Protein AF-A0A8H6RGM6-F1 (afdb_monomer)

Secondary structure (DSSP, 8-state):
-HHHHHHHT---PPPPP--GGGS-GGGSPTT----HHHHHHHHHHHHHHHHHHHTT-SEEEEE-TT----TTHHHHHHHHHHHHHHHHHHHS-GGG-----TT-SS-SEEEEE-SEEEESSTTS-EEEE-S-TTSPPGGG-------TTS-GGG--TT-EEEEEEEEEE--SEEEEEHHHHHHHHHHHTT--S-HHHHHHHHHHSTT-S--EEEEEEPPP-

pLDDT: mean 85.43, std 11.5, range [43.62, 98.0]

Radius of gyration: 17.7 Å; Cα contacts (8 Å, |Δi|>4): 386; chains: 1; bounding box: 52×38×47 Å

Organism: NCBI:txid685502

Solvent-accessible surface area (backbone atoms only — not comparable to full-atom values): 12561 Å² total; per-residue (Å²): 85,72,67,60,26,64,74,56,70,52,90,80,86,86,74,75,77,41,60,30,86,74,54,55,74,88,75,53,38,91,85,56,81,62,60,47,69,48,47,5,53,36,50,29,53,51,52,52,36,49,49,32,54,77,68,66,38,68,58,50,79,47,68,42,85,88,40,82,78,62,80,57,47,70,59,54,52,52,52,49,19,50,37,46,32,57,52,47,57,72,77,45,67,86,88,73,79,78,70,89,48,70,55,48,78,85,55,16,32,37,41,70,25,58,84,42,70,42,62,58,50,74,86,59,72,66,35,76,45,71,79,36,81,86,43,71,47,58,91,74,37,79,51,89,55,65,41,89,52,58,63,77,92,62,61,47,44,26,29,37,38,28,32,46,37,42,28,46,31,57,61,41,20,37,31,32,25,34,69,27,29,54,52,46,52,70,65,48,64,72,54,66,63,52,50,37,55,47,52,14,51,51,43,47,41,91,86,43,93,54,37,40,34,33,50,44,67,62,47,47,110

Structure (mmCIF, N/CA/C/O backbone):
data_AF-A0A8H6RGM6-F1
#
_entry.id   AF-A0A8H6RGM6-F1
#
loop_
_atom_site.group_PDB
_atom_site.id
_atom_site.type_symbol
_atom_site.label_atom_id
_atom_site.label_alt_id
_atom_site.label_comp_id
_atom_site.label_asym_id
_atom_site.label_entity_id
_atom_site.label_seq_id
_atom_site.pdbx_PDB_ins_code
_atom_site.Cartn_x
_atom_site.Cartn_y
_atom_site.Cartn_z
_atom_site.occupancy
_atom_site.B_iso_or_equiv
_atom_site.auth_seq_id
_atom_site.auth_comp_id
_atom_site.auth_asym_id
_atom_site.auth_atom_id
_atom_site.pdbx_PDB_model_num
ATOM 1 N N . MET A 1 1 ? 11.857 -11.094 6.373 1.00 87.94 1 MET A N 1
ATOM 2 C CA . MET A 1 1 ? 10.563 -11.566 5.821 1.00 87.94 1 MET A CA 1
ATOM 3 C C . MET A 1 1 ? 10.240 -13.052 6.035 1.00 87.94 1 MET A C 1
ATOM 5 O O . MET A 1 1 ? 9.201 -13.313 6.622 1.00 87.94 1 MET A O 1
ATOM 9 N N . THR A 1 2 ? 11.054 -14.036 5.611 1.00 90.69 2 THR A N 1
ATOM 10 C CA . THR A 1 2 ? 10.666 -15.476 5.642 1.00 90.69 2 THR A CA 1
ATOM 11 C C . THR A 1 2 ? 10.211 -15.988 7.012 1.00 90.69 2 THR A C 1
ATOM 13 O O . THR A 1 2 ? 9.185 -16.656 7.114 1.00 90.69 2 THR A O 1
ATOM 16 N N . LEU A 1 3 ? 10.941 -15.648 8.081 1.00 91.31 3 LEU A N 1
ATOM 17 C CA . LEU A 1 3 ? 10.556 -16.017 9.446 1.00 91.31 3 LEU A CA 1
ATOM 18 C C . LEU A 1 3 ? 9.215 -15.385 9.840 1.00 91.31 3 LEU A C 1
ATOM 20 O O . LEU A 1 3 ? 8.320 -16.082 10.312 1.00 91.31 3 LEU A O 1
ATOM 24 N N . SER A 1 4 ? 9.069 -14.079 9.612 1.00 92.12 4 SER A N 1
ATOM 25 C CA . SER A 1 4 ? 7.845 -13.335 9.911 1.00 92.12 4 SER A CA 1
ATOM 26 C C . SER A 1 4 ? 6.640 -13.928 9.179 1.00 92.12 4 SER A C 1
ATOM 28 O O . SER A 1 4 ? 5.590 -14.089 9.789 1.00 92.12 4 SER A O 1
ATOM 30 N N . ALA A 1 5 ? 6.807 -14.324 7.913 1.00 92.81 5 ALA A N 1
ATOM 31 C CA . ALA A 1 5 ? 5.772 -14.966 7.105 1.00 92.81 5 ALA A CA 1
ATOM 32 C C . ALA A 1 5 ? 5.367 -16.337 7.659 1.00 92.81 5 ALA A C 1
ATOM 34 O O . ALA A 1 5 ? 4.179 -16.627 7.784 1.00 92.81 5 ALA A O 1
ATOM 35 N N . GLY A 1 6 ? 6.347 -17.151 8.068 1.00 94.44 6 GLY A N 1
ATOM 36 C CA . GLY A 1 6 ? 6.098 -18.445 8.704 1.00 94.44 6 GLY A CA 1
ATOM 37 C C . GLY A 1 6 ? 5.354 -18.320 10.036 1.00 94.44 6 GLY A C 1
ATOM 38 O O . GLY A 1 6 ? 4.436 -19.092 10.297 1.00 94.44 6 GLY A O 1
ATOM 39 N N . ILE A 1 7 ? 5.697 -17.317 10.853 1.00 94.81 7 ILE A N 1
ATOM 40 C CA . ILE A 1 7 ? 5.029 -17.054 12.139 1.00 94.81 7 ILE A CA 1
ATOM 41 C C . ILE A 1 7 ? 3.592 -16.571 11.927 1.00 94.81 7 ILE A C 1
ATOM 43 O O . ILE A 1 7 ? 2.680 -17.025 12.617 1.00 94.81 7 ILE A O 1
ATOM 47 N N . THR A 1 8 ? 3.367 -15.656 10.983 1.00 94.69 8 THR A N 1
ATOM 48 C CA . THR A 1 8 ? 2.027 -15.108 10.729 1.00 94.69 8 THR A CA 1
ATOM 49 C C . THR A 1 8 ? 1.178 -16.002 9.829 1.00 94.69 8 THR A C 1
ATOM 51 O O . THR A 1 8 ? -0.027 -15.765 9.696 1.00 94.69 8 THR A O 1
ATOM 54 N N . GLY A 1 9 ? 1.763 -17.038 9.222 1.00 95.25 9 GLY A N 1
ATOM 55 C CA . GLY A 1 9 ? 1.117 -17.895 8.232 1.00 95.25 9 GLY A CA 1
ATOM 56 C C . GLY A 1 9 ? 0.678 -17.101 7.002 1.00 95.25 9 GLY A C 1
ATOM 57 O O . GLY A 1 9 ? -0.482 -17.210 6.596 1.00 95.25 9 GLY A O 1
ATOM 58 N N . LEU A 1 10 ? 1.548 -16.219 6.506 1.00 93.25 10 LEU A N 1
ATOM 59 C CA . LEU A 1 10 ? 1.401 -15.551 5.215 1.00 93.25 10 LEU A CA 1
ATOM 60 C C . LEU A 1 10 ? 2.175 -16.343 4.166 1.00 93.25 10 LEU A C 1
ATOM 62 O O . LEU A 1 10 ? 3.339 -16.678 4.381 1.00 93.25 10 LEU A O 1
ATOM 66 N N . ASP A 1 11 ? 1.522 -16.619 3.044 1.00 94.19 11 ASP A N 1
ATOM 67 C CA . ASP A 1 11 ? 2.195 -17.151 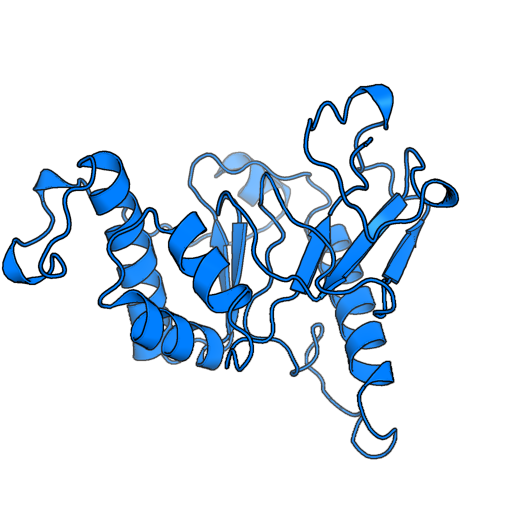1.866 1.00 94.19 11 ASP A CA 1
ATOM 68 C C . ASP A 1 11 ? 2.754 -15.980 1.053 1.00 94.19 11 ASP A C 1
ATOM 70 O O . ASP A 1 11 ? 2.038 -15.008 0.802 1.00 94.19 11 ASP A O 1
ATOM 74 N N . ILE A 1 12 ? 4.044 -16.035 0.722 1.00 92.38 12 ILE A N 1
ATOM 75 C CA . ILE A 1 12 ? 4.758 -14.945 0.050 1.00 92.38 12 ILE A CA 1
ATOM 76 C C . ILE A 1 12 ? 5.381 -15.482 -1.226 1.00 92.38 12 ILE A C 1
ATOM 78 O O . ILE A 1 12 ? 6.246 -16.358 -1.194 1.00 92.38 12 ILE A O 1
ATOM 82 N N . GLU A 1 13 ? 4.992 -14.873 -2.339 1.00 94.69 13 GLU A N 1
ATOM 83 C CA . GLU A 1 13 ? 5.664 -15.039 -3.616 1.00 94.69 13 GLU A CA 1
ATOM 84 C C . GLU A 1 13 ? 6.805 -14.025 -3.735 1.00 94.69 13 GLU A C 1
ATOM 86 O O . GLU A 1 13 ? 6.611 -12.818 -3.585 1.00 94.69 13 GLU A O 1
ATOM 91 N N . TRP A 1 14 ? 8.013 -14.523 -3.994 1.00 94.06 14 TRP A N 1
ATOM 92 C CA . TRP A 1 14 ? 9.181 -13.675 -4.203 1.00 94.06 14 TRP A CA 1
ATOM 93 C C . TRP A 1 14 ? 9.260 -13.235 -5.656 1.00 94.06 14 TRP A C 1
ATOM 95 O O . TRP A 1 14 ? 9.390 -14.066 -6.554 1.00 94.06 14 TRP A O 1
ATOM 105 N N . TRP A 1 15 ? 9.260 -11.923 -5.873 1.00 94.38 15 TRP A N 1
ATOM 106 C CA . TRP A 1 15 ? 9.482 -11.342 -7.189 1.00 94.38 15 TRP A CA 1
ATOM 107 C C . TRP A 1 15 ? 10.909 -10.797 -7.304 1.00 94.38 15 TRP A C 1
ATOM 109 O O . TRP A 1 15 ? 11.387 -10.149 -6.369 1.00 94.38 15 TRP A O 1
ATOM 119 N N . PRO A 1 16 ? 11.622 -11.036 -8.418 1.00 92.88 16 PRO A N 1
ATOM 120 C CA . PRO A 1 16 ? 12.994 -10.573 -8.556 1.00 92.88 16 PRO A CA 1
ATOM 121 C C . PRO A 1 16 ? 13.066 -9.044 -8.600 1.00 92.88 16 PRO A C 1
ATOM 123 O O . PRO A 1 16 ? 12.426 -8.388 -9.428 1.00 92.88 16 PRO A O 1
ATOM 126 N N . GLY A 1 17 ? 13.920 -8.489 -7.739 1.00 89.69 17 GLY A N 1
ATOM 127 C CA . GLY A 1 17 ? 14.425 -7.132 -7.899 1.00 89.69 17 GLY A CA 1
ATOM 128 C C . GLY A 1 17 ? 15.246 -7.003 -9.182 1.00 89.69 17 GLY A C 1
ATOM 129 O O . GLY A 1 17 ? 15.702 -7.992 -9.760 1.00 89.69 17 GLY A O 1
ATOM 130 N N . PHE A 1 18 ? 15.439 -5.769 -9.636 1.00 89.00 18 PHE A N 1
ATOM 131 C CA . PHE A 1 18 ? 16.181 -5.491 -10.857 1.00 89.00 18 PHE A CA 1
ATOM 132 C C . PHE A 1 18 ? 17.345 -4.560 -10.552 1.00 89.00 18 PHE A C 1
ATOM 134 O O . PHE A 1 18 ? 17.153 -3.519 -9.926 1.00 89.00 18 PHE A O 1
ATOM 141 N N . MET A 1 19 ? 18.551 -4.903 -11.004 1.00 89.44 19 MET A N 1
ATOM 142 C CA . MET A 1 19 ? 19.654 -3.950 -10.957 1.00 89.44 19 MET A CA 1
ATOM 143 C C . MET A 1 19 ? 19.427 -2.896 -12.037 1.00 89.44 19 MET A C 1
ATOM 145 O O . MET A 1 19 ? 19.045 -3.216 -13.163 1.00 89.44 19 MET A O 1
ATOM 149 N N . GLY A 1 20 ? 19.670 -1.623 -11.722 1.00 86.88 20 GLY A N 1
ATOM 150 C CA . GLY A 1 20 ? 19.476 -0.546 -12.697 1.00 86.88 20 GLY A CA 1
ATOM 151 C C . GLY A 1 20 ? 20.276 -0.741 -13.984 1.00 86.88 20 GLY A C 1
ATOM 152 O O . GLY A 1 20 ? 19.841 -0.308 -15.046 1.00 86.88 20 GLY A O 1
ATOM 153 N N . GLU A 1 21 ? 21.444 -1.384 -13.889 1.00 88.75 21 GLU A N 1
ATOM 154 C CA . GLU A 1 21 ? 22.351 -1.637 -15.017 1.00 88.75 21 GLU A CA 1
ATOM 155 C C . GLU A 1 21 ? 21.816 -2.671 -16.002 1.00 88.75 21 GLU A C 1
ATOM 157 O O . GLU A 1 21 ? 22.090 -2.571 -17.198 1.00 88.75 21 GLU A O 1
ATOM 162 N N . ASP A 1 22 ? 20.979 -3.585 -15.519 1.00 90.50 22 ASP A N 1
ATOM 163 C CA . ASP A 1 22 ? 20.348 -4.602 -16.345 1.00 90.50 22 ASP A CA 1
ATOM 164 C C . ASP A 1 22 ? 19.129 -4.049 -17.092 1.00 90.50 22 ASP A C 1
ATOM 166 O O . ASP A 1 22 ? 18.614 -4.702 -18.007 1.00 90.50 22 ASP A O 1
ATOM 170 N N . VAL A 1 23 ? 18.613 -2.864 -16.715 1.00 87.31 23 VAL A N 1
ATOM 171 C CA . VAL A 1 23 ? 17.397 -2.304 -17.324 1.00 87.31 23 VAL A CA 1
ATOM 172 C C . VAL A 1 23 ? 17.662 -2.023 -18.803 1.00 87.31 23 VAL A C 1
ATOM 174 O O . VAL A 1 23 ? 18.524 -1.201 -19.134 1.00 87.31 23 VAL A O 1
ATOM 177 N N . PRO A 1 24 ? 16.913 -2.656 -19.732 1.00 86.69 24 PRO A N 1
ATOM 178 C CA . PRO A 1 24 ? 17.139 -2.451 -21.152 1.00 86.69 24 PRO A CA 1
ATOM 179 C C . PRO A 1 24 ? 17.012 -0.971 -21.500 1.00 86.69 24 PRO A C 1
ATOM 181 O O . PRO A 1 24 ? 15.986 -0.360 -21.216 1.00 86.69 24 PRO A O 1
ATOM 184 N N . LYS A 1 25 ? 18.001 -0.400 -22.199 1.00 83.56 25 LYS A N 1
ATOM 185 C CA . LYS A 1 25 ? 18.005 1.034 -22.558 1.00 83.56 25 LYS A CA 1
ATOM 186 C C . LYS A 1 25 ? 16.724 1.496 -23.262 1.00 83.56 25 LYS A C 1
ATOM 188 O O . LYS A 1 25 ? 16.298 2.625 -23.074 1.00 83.56 25 LYS A O 1
ATOM 193 N N . LYS A 1 26 ? 16.097 0.612 -24.048 1.00 83.19 26 LYS A N 1
ATOM 194 C CA . LYS A 1 26 ? 14.818 0.861 -24.740 1.00 83.19 26 LYS A CA 1
ATOM 195 C C . LYS A 1 26 ? 13.599 0.953 -23.812 1.00 83.19 26 LYS A C 1
ATOM 197 O O . LYS A 1 26 ? 12.569 1.461 -24.227 1.00 83.19 26 LYS A O 1
ATOM 202 N N . ALA A 1 27 ? 13.697 0.386 -22.612 1.00 80.06 27 ALA A N 1
ATOM 203 C CA . ALA A 1 27 ? 12.641 0.360 -21.607 1.00 80.06 27 ALA A CA 1
ATOM 204 C C . ALA A 1 27 ? 12.760 1.519 -20.608 1.00 80.06 27 ALA A C 1
ATOM 206 O O . ALA A 1 27 ? 11.888 1.679 -19.760 1.00 80.06 27 ALA A O 1
ATOM 207 N N . ILE A 1 28 ? 13.840 2.301 -20.696 1.00 79.19 28 ILE A N 1
ATOM 208 C CA . ILE A 1 28 ? 14.046 3.502 -19.895 1.00 79.19 28 ILE A CA 1
ATOM 209 C C . ILE A 1 28 ? 13.229 4.635 -20.534 1.00 79.19 28 ILE A C 1
ATOM 211 O O . ILE A 1 28 ? 13.474 4.951 -21.704 1.00 79.19 28 ILE A O 1
ATOM 215 N N . PRO A 1 29 ? 12.285 5.261 -19.805 1.00 73.12 29 PRO A N 1
ATOM 216 C CA . PRO A 1 29 ? 11.543 6.408 -20.312 1.00 73.12 29 PRO A CA 1
ATOM 217 C C . PRO A 1 29 ? 12.481 7.523 -20.784 1.00 73.12 29 PRO A C 1
ATOM 219 O O . PRO A 1 29 ? 13.514 7.806 -20.165 1.00 73.12 29 PRO A O 1
ATOM 222 N N . ALA A 1 30 ? 12.137 8.162 -21.902 1.00 68.56 30 ALA A N 1
ATOM 223 C CA . ALA A 1 30 ? 12.970 9.204 -22.487 1.00 68.56 30 ALA A CA 1
ATOM 224 C C . ALA A 1 30 ? 13.183 10.355 -21.488 1.00 68.56 30 ALA A C 1
ATOM 226 O O . ALA A 1 30 ? 12.230 10.937 -20.981 1.00 68.56 30 ALA A O 1
ATOM 227 N N . GLY A 1 31 ? 14.446 10.695 -21.218 1.00 65.50 31 GLY A N 1
ATOM 228 C CA . GLY A 1 31 ? 14.804 11.767 -20.284 1.00 65.50 31 GLY A CA 1
ATOM 229 C C . GLY A 1 31 ? 15.032 11.325 -18.836 1.00 65.50 31 GLY A C 1
ATOM 230 O O . GLY A 1 31 ? 15.411 12.170 -18.024 1.00 65.50 31 GLY A O 1
ATOM 231 N N . LEU A 1 32 ? 14.893 10.033 -18.511 1.00 66.69 32 LEU A N 1
ATOM 232 C CA . LEU A 1 32 ? 15.213 9.526 -17.177 1.00 66.69 32 LEU A CA 1
ATOM 233 C C . LEU A 1 32 ? 16.716 9.686 -16.875 1.00 66.69 32 LEU A C 1
ATOM 235 O O . LEU A 1 32 ? 17.565 9.013 -17.461 1.00 66.69 32 LEU A O 1
ATOM 239 N N . LYS A 1 33 ? 17.045 10.568 -15.928 1.00 66.50 33 LYS A N 1
ATOM 240 C CA . LYS A 1 33 ? 18.387 10.720 -15.341 1.00 66.50 33 LYS A CA 1
ATOM 241 C C . LYS A 1 33 ? 18.333 10.366 -13.860 1.00 66.50 33 LYS A C 1
ATOM 243 O O . LYS A 1 33 ? 18.514 11.218 -12.995 1.00 66.50 33 LYS A O 1
ATOM 248 N N . GLN A 1 34 ? 18.040 9.104 -13.588 1.00 71.62 34 GLN A N 1
ATOM 249 C CA . GLN A 1 34 ? 17.885 8.588 -12.237 1.00 71.62 34 GLN A CA 1
ATOM 250 C C . GLN A 1 34 ? 19.160 7.869 -11.781 1.00 71.62 34 GLN A C 1
ATOM 252 O O . GLN A 1 34 ? 19.896 7.317 -12.600 1.00 71.62 34 GLN A O 1
ATOM 257 N N . ALA A 1 35 ? 19.405 7.824 -10.469 1.00 81.69 35 ALA A N 1
ATOM 258 C CA . ALA A 1 35 ? 20.372 6.883 -9.916 1.00 81.69 35 ALA A CA 1
ATOM 259 C C . ALA A 1 35 ? 19.985 5.444 -10.303 1.00 81.69 35 ALA A C 1
ATOM 261 O O . ALA A 1 35 ? 18.803 5.096 -10.320 1.00 81.69 35 ALA A O 1
ATOM 262 N N . MET A 1 36 ? 20.981 4.601 -10.580 1.00 83.94 36 MET A N 1
ATOM 263 C CA . MET A 1 36 ? 20.756 3.223 -11.035 1.00 83.94 36 MET A CA 1
ATOM 264 C C . MET A 1 36 ? 19.910 2.410 -10.045 1.00 83.94 36 MET A C 1
ATOM 266 O O . MET A 1 36 ? 19.053 1.637 -10.460 1.00 83.94 36 MET A O 1
ATOM 270 N N . SER A 1 37 ? 20.078 2.638 -8.741 1.00 84.50 37 SER A N 1
ATOM 271 C CA . SER A 1 37 ? 19.262 2.001 -7.700 1.00 84.50 37 SER A CA 1
ATOM 272 C C . SER A 1 37 ? 17.767 2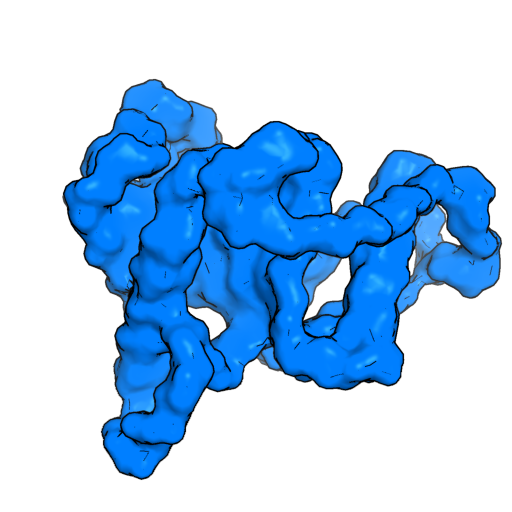.299 -7.853 1.00 84.50 37 SER A C 1
ATOM 274 O O . SER A 1 37 ? 16.935 1.400 -7.782 1.00 84.50 37 SER A O 1
ATOM 276 N N . LEU A 1 38 ? 17.422 3.555 -8.127 1.00 87.56 38 LEU A N 1
ATOM 277 C CA . LEU A 1 38 ? 16.040 4.010 -8.273 1.00 87.56 38 LEU A CA 1
ATOM 278 C C . LEU A 1 38 ? 15.408 3.504 -9.577 1.00 87.56 38 LEU A C 1
ATOM 280 O O . LEU A 1 38 ? 14.223 3.193 -9.600 1.00 87.56 38 LEU A O 1
ATOM 284 N N . LEU A 1 39 ? 16.198 3.392 -10.650 1.00 88.38 39 LEU A N 1
ATOM 285 C CA . LEU A 1 39 ? 15.759 2.779 -11.906 1.00 88.38 39 LEU A CA 1
ATOM 286 C C . LEU A 1 39 ? 15.466 1.281 -11.725 1.00 88.38 39 LEU A C 1
ATOM 288 O O . LEU A 1 39 ? 14.451 0.789 -12.214 1.00 88.38 39 LEU A O 1
ATOM 292 N N . GLY A 1 40 ? 16.328 0.574 -10.993 1.00 90.81 40 GLY A N 1
ATOM 293 C CA . GLY A 1 40 ? 16.130 -0.831 -10.645 1.00 90.81 40 GLY A CA 1
ATOM 294 C C . GLY A 1 40 ? 14.857 -1.069 -9.829 1.00 90.81 40 GLY A C 1
ATOM 295 O O . GLY A 1 40 ? 14.021 -1.887 -10.212 1.00 90.81 40 GLY A O 1
ATOM 296 N N . SER A 1 41 ? 14.666 -0.280 -8.765 1.00 90.81 41 SER A N 1
ATOM 297 C CA . SER A 1 41 ? 13.449 -0.291 -7.938 1.00 90.81 41 SER A CA 1
ATOM 298 C C . SER A 1 41 ? 12.191 0.006 -8.763 1.00 90.81 41 SER A C 1
ATOM 300 O O . SER A 1 41 ? 11.253 -0.792 -8.759 1.00 90.81 41 SER A O 1
ATOM 302 N N . TRP A 1 42 ? 12.191 1.088 -9.554 1.00 91.44 42 TRP A N 1
ATOM 303 C CA . TRP A 1 42 ? 11.075 1.412 -10.449 1.00 91.44 42 TRP A CA 1
ATOM 304 C C . TRP A 1 42 ? 10.752 0.246 -11.382 1.00 91.44 42 TRP A C 1
ATOM 306 O O . TRP A 1 42 ? 9.595 -0.159 -11.495 1.00 91.44 42 TRP A O 1
ATOM 316 N N . ARG A 1 43 ? 11.771 -0.346 -12.016 1.00 92.00 43 ARG A N 1
ATOM 317 C CA . ARG A 1 43 ? 11.565 -1.451 -12.953 1.00 92.00 43 ARG A CA 1
ATOM 318 C C . ARG A 1 43 ? 10.978 -2.683 -12.267 1.00 92.00 43 ARG A C 1
ATOM 320 O O . ARG A 1 43 ? 10.105 -3.323 -12.852 1.00 92.00 43 ARG A O 1
ATOM 327 N N . ALA A 1 44 ? 11.442 -3.009 -11.062 1.00 93.75 44 ALA A N 1
ATOM 328 C CA . ALA A 1 44 ? 10.929 -4.134 -10.290 1.00 93.75 44 ALA A CA 1
ATOM 329 C C . ALA A 1 44 ? 9.427 -3.975 -10.012 1.00 93.75 44 ALA A C 1
ATOM 331 O O . ALA A 1 44 ? 8.656 -4.880 -10.330 1.00 93.75 44 ALA A O 1
ATOM 332 N N . HIS A 1 45 ? 8.986 -2.805 -9.535 1.00 95.12 45 HIS A N 1
ATOM 333 C CA . HIS A 1 45 ? 7.561 -2.555 -9.307 1.00 95.12 45 HIS A CA 1
ATOM 334 C C . HIS A 1 45 ? 6.740 -2.570 -10.599 1.00 95.12 45 HIS A C 1
ATOM 336 O O . HIS A 1 45 ? 5.681 -3.189 -10.625 1.00 95.12 45 HIS A O 1
ATOM 342 N N . MET A 1 46 ? 7.230 -1.964 -11.687 1.00 93.69 46 MET A N 1
ATOM 343 C CA . MET A 1 46 ? 6.529 -2.001 -12.977 1.00 93.69 46 MET A CA 1
ATOM 344 C C . MET A 1 46 ? 6.334 -3.436 -13.484 1.00 93.69 46 MET A C 1
ATOM 346 O O . MET A 1 46 ? 5.244 -3.768 -13.932 1.00 93.69 46 MET A O 1
ATOM 350 N N . ASN A 1 47 ? 7.337 -4.312 -13.334 1.00 94.62 47 ASN A N 1
ATOM 351 C CA . ASN A 1 47 ? 7.202 -5.728 -13.694 1.00 94.62 47 ASN A CA 1
ATOM 352 C C . ASN A 1 47 ? 6.129 -6.44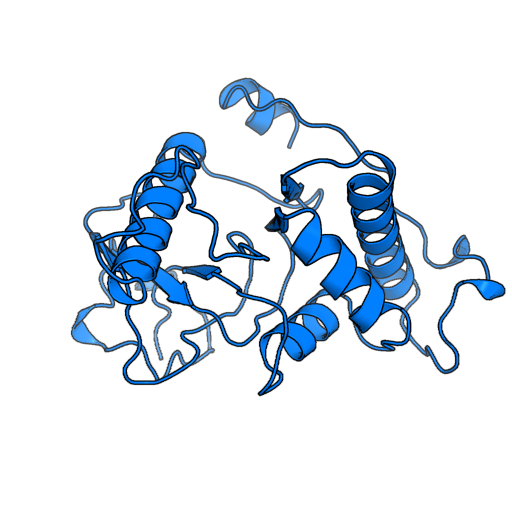5 -12.851 1.00 94.62 47 ASN A C 1
ATOM 354 O O . ASN A 1 47 ? 5.393 -7.269 -13.387 1.00 94.62 47 ASN A O 1
ATOM 358 N N . VAL A 1 48 ? 6.035 -6.152 -11.547 1.00 96.81 48 VAL A N 1
ATOM 359 C CA . VAL A 1 48 ? 4.982 -6.719 -10.684 1.00 96.81 48 VAL A CA 1
ATOM 360 C C . VAL A 1 48 ? 3.602 -6.227 -11.127 1.00 96.81 48 VAL A C 1
ATOM 362 O O . VAL A 1 48 ? 2.665 -7.017 -11.220 1.00 96.81 48 VAL A O 1
ATOM 365 N N . LEU A 1 49 ? 3.464 -4.935 -11.441 1.00 96.75 49 LEU A N 1
ATOM 366 C CA . LEU A 1 49 ? 2.207 -4.382 -11.950 1.00 96.75 49 LEU A CA 1
ATOM 367 C C . LEU A 1 49 ? 1.807 -5.014 -13.289 1.00 96.75 49 LEU A C 1
ATOM 369 O O . LEU A 1 49 ? 0.645 -5.382 -13.457 1.00 96.75 49 LEU A O 1
ATOM 373 N N . ASP A 1 50 ? 2.754 -5.187 -14.212 1.00 95.94 50 ASP A N 1
ATOM 374 C CA . ASP A 1 50 ? 2.522 -5.879 -15.483 1.00 95.94 50 ASP A CA 1
ATOM 375 C C . ASP A 1 50 ? 2.063 -7.324 -15.235 1.00 95.94 50 ASP A C 1
ATOM 377 O O . ASP A 1 50 ? 1.054 -7.748 -15.796 1.00 95.94 50 ASP A O 1
ATOM 381 N N . HIS A 1 51 ? 2.702 -8.049 -14.311 1.00 97.31 51 HIS A N 1
ATOM 382 C CA . HIS A 1 51 ? 2.302 -9.409 -13.941 1.00 97.31 51 HIS A CA 1
ATOM 383 C C . HIS A 1 51 ? 0.855 -9.488 -13.423 1.00 97.31 51 HIS A C 1
ATOM 385 O O . HIS A 1 51 ? 0.098 -10.370 -13.840 1.00 97.31 51 HIS A O 1
ATOM 391 N N . ILE A 1 52 ? 0.441 -8.547 -12.563 1.00 98.00 52 ILE A N 1
ATOM 392 C CA . ILE A 1 52 ? -0.941 -8.434 -12.060 1.00 98.00 52 ILE A CA 1
ATOM 393 C C . ILE A 1 52 ? -1.929 -8.270 -13.220 1.00 98.00 52 ILE A C 1
ATOM 395 O O . ILE A 1 52 ? -3.001 -8.884 -13.224 1.00 98.00 52 ILE A O 1
ATOM 399 N N . ILE A 1 53 ? -1.575 -7.445 -14.209 1.00 97.75 53 ILE A N 1
ATOM 400 C CA . ILE A 1 53 ? -2.409 -7.160 -15.379 1.00 97.75 53 ILE A CA 1
ATOM 401 C C . ILE A 1 53 ? -2.491 -8.379 -16.300 1.00 97.75 53 ILE A C 1
ATOM 403 O O . ILE A 1 53 ? -3.593 -8.746 -16.713 1.00 97.75 53 ILE A O 1
ATOM 407 N N . GLU A 1 54 ? -1.351 -8.994 -16.611 1.00 98.00 54 GLU A N 1
ATOM 408 C CA . GLU A 1 54 ? -1.225 -10.144 -17.512 1.00 98.00 54 GLU A CA 1
ATOM 409 C C . GLU A 1 54 ? -1.965 -11.373 -16.978 1.00 98.00 54 GLU A C 1
ATOM 411 O O . GLU A 1 54 ? -2.639 -12.068 -17.738 1.00 98.00 54 GLU A O 1
ATOM 416 N N . ASN A 1 55 ? -1.899 -11.606 -15.665 1.00 97.81 55 ASN A N 1
ATOM 417 C CA . ASN A 1 55 ? -2.501 -12.772 -15.014 1.00 97.81 55 ASN A CA 1
ATOM 418 C C . ASN A 1 55 ? -3.888 -12.488 -14.427 1.00 97.81 55 ASN A C 1
ATOM 420 O O . ASN A 1 55 ? -4.495 -13.363 -13.813 1.00 97.81 55 ASN A O 1
ATOM 424 N N . ASN A 1 56 ? -4.419 -11.279 -14.642 1.00 96.94 56 ASN A N 1
ATOM 425 C CA . ASN A 1 56 ? -5.742 -10.863 -14.185 1.00 96.94 56 ASN A CA 1
ATOM 426 C C . ASN A 1 56 ? -5.955 -11.067 -12.667 1.00 96.94 56 ASN A C 1
ATOM 428 O O . ASN A 1 56 ? -7.036 -11.468 -12.229 1.00 96.94 56 ASN A O 1
ATOM 432 N N . LEU A 1 57 ? -4.923 -10.789 -11.863 1.00 96.88 57 LEU A N 1
ATOM 433 C CA . LEU A 1 57 ? -4.981 -10.922 -10.407 1.00 96.88 57 LEU A CA 1
ATOM 434 C C . LEU A 1 57 ? -5.863 -9.812 -9.832 1.00 96.88 57 LEU A C 1
ATOM 436 O O . LEU A 1 57 ? -5.540 -8.638 -9.977 1.00 96.88 57 LEU A O 1
ATOM 440 N N . GLN A 1 58 ? -6.971 -10.166 -9.174 1.00 95.38 58 GLN A N 1
ATOM 441 C CA . GLN A 1 58 ? -7.988 -9.201 -8.727 1.00 95.38 58 GLN A CA 1
ATOM 442 C C . GLN A 1 58 ? -7.408 -8.066 -7.867 1.00 95.38 58 GLN A C 1
ATOM 444 O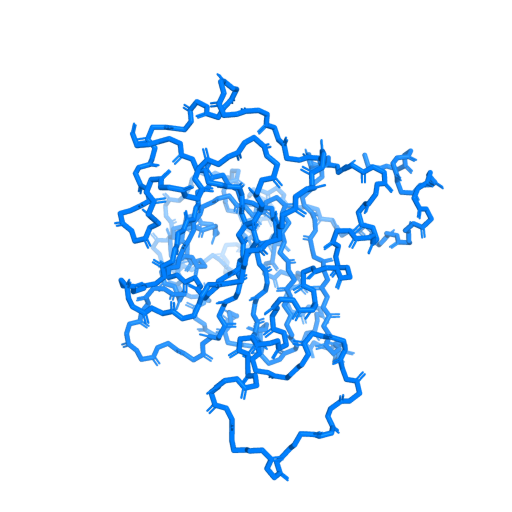 O . GLN A 1 58 ? -7.739 -6.895 -8.069 1.00 95.38 58 GLN A O 1
ATOM 449 N N . SER A 1 59 ? -6.549 -8.420 -6.916 1.00 95.69 59 SER A N 1
ATOM 450 C CA . SER A 1 59 ? -5.799 -7.488 -6.081 1.00 95.69 59 SER A CA 1
ATOM 451 C C . SER A 1 59 ? -4.554 -8.171 -5.541 1.00 95.69 59 SER A C 1
ATOM 453 O O . SER A 1 59 ? -4.607 -9.362 -5.238 1.00 95.69 59 SER A O 1
ATOM 455 N N . THR A 1 60 ? -3.476 -7.417 -5.361 1.00 96.81 60 THR A N 1
ATOM 456 C CA . THR A 1 60 ? -2.201 -7.940 -4.851 1.00 96.81 60 THR A CA 1
ATOM 457 C C . THR A 1 60 ? -1.637 -6.992 -3.806 1.00 96.81 60 THR A C 1
ATOM 459 O O . THR A 1 60 ? -1.667 -5.781 -4.016 1.00 96.81 60 THR A O 1
ATOM 462 N N . LEU A 1 61 ? -1.140 -7.538 -2.692 1.00 96.50 61 LEU A N 1
ATOM 463 C CA . LEU A 1 61 ? -0.330 -6.822 -1.705 1.00 96.50 61 LEU A CA 1
ATOM 464 C C . LEU A 1 61 ? 1.146 -7.022 -2.056 1.00 96.50 61 LEU A C 1
ATOM 466 O O . LEU A 1 61 ? 1.610 -8.154 -2.143 1.00 96.50 61 LEU A O 1
ATOM 470 N N . ILE A 1 62 ? 1.863 -5.923 -2.250 1.00 9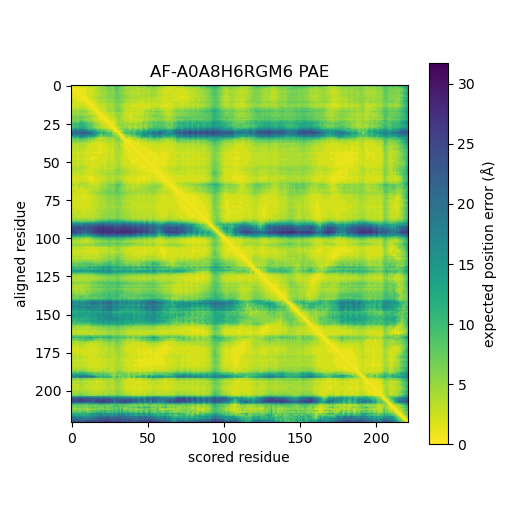7.38 62 ILE A N 1
ATOM 471 C CA . ILE A 1 62 ? 3.274 -5.875 -2.624 1.00 97.38 62 ILE A CA 1
ATOM 472 C C . ILE A 1 62 ? 4.053 -5.367 -1.413 1.00 97.38 62 ILE A C 1
ATOM 474 O O . ILE A 1 62 ? 3.653 -4.379 -0.794 1.00 97.38 62 ILE A O 1
ATOM 478 N N . LEU A 1 63 ? 5.141 -6.058 -1.076 1.00 95.75 63 LEU A N 1
ATOM 479 C CA . LEU A 1 63 ? 6.026 -5.753 0.048 1.00 95.75 63 LEU A CA 1
ATOM 480 C C . LEU A 1 63 ? 7.456 -5.600 -0.481 1.00 95.75 63 LEU A C 1
ATOM 482 O O . LEU A 1 63 ? 7.893 -6.424 -1.286 1.00 95.75 63 LEU A O 1
ATOM 486 N N . GLU A 1 64 ? 8.168 -4.566 -0.040 1.00 95.06 64 GLU A N 1
ATOM 487 C CA . GLU A 1 64 ? 9.617 -4.449 -0.255 1.00 95.06 64 GLU A CA 1
ATOM 488 C C . GLU A 1 64 ? 10.360 -5.468 0.632 1.00 95.06 64 GLU A C 1
ATOM 490 O O . GLU A 1 64 ? 9.832 -5.927 1.648 1.00 95.06 64 GLU A O 1
ATOM 495 N N . ASP A 1 65 ? 11.565 -5.882 0.237 1.00 91.06 65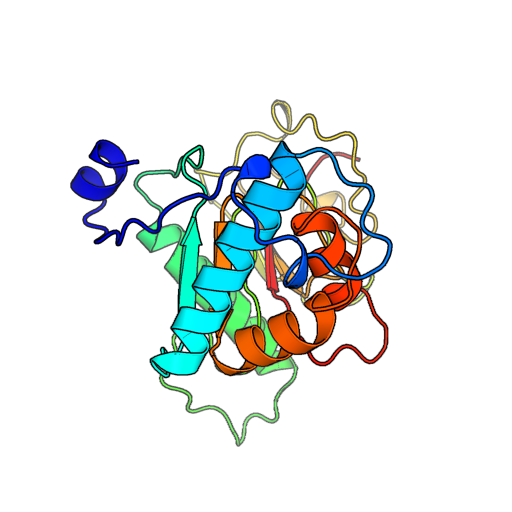 ASP A N 1
ATOM 496 C CA . ASP A 1 65 ? 12.310 -6.955 0.914 1.00 91.06 65 ASP A CA 1
ATOM 497 C C . ASP A 1 65 ? 12.831 -6.558 2.306 1.00 91.06 65 ASP A C 1
ATOM 499 O O . ASP A 1 65 ? 13.052 -7.421 3.165 1.00 91.06 65 ASP A O 1
ATOM 503 N N . ASP A 1 66 ? 12.974 -5.254 2.537 1.00 89.06 66 ASP A N 1
ATOM 504 C CA . ASP A 1 66 ? 13.308 -4.629 3.813 1.00 89.06 66 ASP A CA 1
ATOM 505 C C . ASP A 1 66 ? 12.075 -4.277 4.669 1.00 89.06 66 ASP A C 1
ATOM 507 O O . ASP A 1 66 ? 12.216 -3.702 5.752 1.00 89.06 66 ASP A O 1
ATOM 511 N N . ALA A 1 67 ? 10.870 -4.678 4.247 1.00 90.81 67 ALA A N 1
ATOM 512 C CA . ALA A 1 67 ? 9.664 -4.494 5.039 1.00 90.81 67 ALA A CA 1
ATOM 513 C C . ALA A 1 67 ? 9.594 -5.470 6.229 1.00 90.81 67 ALA A C 1
ATOM 515 O O . ALA A 1 67 ? 9.775 -6.690 6.115 1.00 90.81 67 ALA A O 1
ATOM 516 N N . GLU A 1 68 ? 9.219 -4.924 7.384 1.00 88.62 68 GLU A N 1
ATOM 517 C CA . GLU A 1 68 ? 8.902 -5.669 8.601 1.00 88.62 68 GLU A CA 1
ATOM 518 C C . GLU A 1 68 ? 7.450 -5.400 9.018 1.00 88.62 68 GLU A C 1
ATOM 520 O O . GLU A 1 68 ? 6.906 -4.320 8.787 1.00 88.62 68 GLU A O 1
ATOM 525 N N . TRP A 1 69 ? 6.803 -6.388 9.642 1.00 91.19 69 TRP A N 1
ATOM 526 C CA . TRP A 1 69 ? 5.426 -6.266 10.125 1.00 91.19 69 TRP A CA 1
ATOM 527 C C . TRP A 1 69 ? 5.248 -6.902 11.499 1.00 91.19 69 TRP A C 1
ATOM 529 O O . TRP A 1 69 ? 5.948 -7.845 11.874 1.00 91.19 69 TRP A O 1
ATOM 539 N N . ASP A 1 70 ? 4.256 -6.399 12.231 1.00 91.62 70 ASP A N 1
ATOM 540 C CA . ASP A 1 70 ? 3.830 -6.978 13.498 1.00 91.62 70 ASP A CA 1
ATOM 541 C C . ASP A 1 70 ? 3.130 -8.330 13.277 1.00 91.62 70 ASP A C 1
ATOM 543 O O . ASP A 1 70 ? 2.429 -8.538 12.282 1.00 91.62 70 ASP A O 1
ATOM 547 N N . TYR A 1 71 ? 3.272 -9.265 14.218 1.00 92.06 71 TYR A N 1
ATOM 548 C CA . TYR A 1 71 ? 2.647 -10.587 14.107 1.00 92.06 71 TYR A CA 1
ATOM 549 C C . TYR A 1 71 ? 1.107 -10.520 14.015 1.00 92.06 71 TYR A C 1
ATOM 551 O O . TYR A 1 71 ? 0.473 -11.435 13.486 1.00 92.06 71 TYR A O 1
ATOM 559 N N . SER A 1 72 ? 0.498 -9.424 14.480 1.00 92.88 72 SER A N 1
ATOM 560 C CA . SER A 1 72 ? -0.937 -9.143 14.386 1.00 92.88 72 SER A CA 1
ATOM 561 C C . SER A 1 72 ? -1.388 -8.577 13.032 1.00 92.88 72 SER A C 1
ATOM 563 O O . SER A 1 72 ? -2.544 -8.169 12.906 1.00 92.88 72 SER A O 1
ATOM 565 N N . ILE A 1 73 ? -0.539 -8.597 11.995 1.00 93.44 73 ILE A N 1
ATOM 566 C CA . ILE A 1 73 ? -0.831 -8.051 10.657 1.00 93.44 73 ILE A CA 1
ATOM 567 C C . ILE A 1 73 ? -2.200 -8.473 10.103 1.00 93.44 73 ILE A C 1
ATOM 569 O O . ILE A 1 73 ? -2.908 -7.654 9.530 1.00 93.44 73 ILE A O 1
ATOM 573 N N . LYS A 1 74 ? -2.645 -9.717 10.327 1.00 94.62 74 LYS A N 1
ATOM 574 C CA . LYS A 1 74 ? -3.975 -10.184 9.886 1.00 94.62 74 LYS A CA 1
ATOM 575 C C . LYS A 1 74 ? -5.115 -9.410 10.561 1.00 94.62 74 LYS A C 1
ATOM 577 O O . LYS A 1 74 ? -6.069 -9.012 9.894 1.00 94.62 74 LYS A O 1
ATOM 582 N N . THR A 1 75 ? -4.996 -9.155 11.862 1.00 94.62 75 THR A N 1
ATOM 583 C CA . THR A 1 75 ? -5.952 -8.344 12.628 1.00 94.62 75 THR A CA 1
ATOM 584 C C . THR A 1 75 ? -5.916 -6.890 12.168 1.00 94.62 75 THR A C 1
ATOM 586 O O . THR A 1 75 ? -6.970 -6.326 11.879 1.00 94.62 75 THR A O 1
ATOM 589 N N . GLN A 1 76 ? -4.721 -6.311 12.018 1.00 93.94 76 GLN A N 1
ATOM 590 C CA . GLN A 1 76 ? -4.554 -4.934 11.541 1.00 93.94 76 GLN A CA 1
ATOM 591 C C . GLN A 1 76 ? -5.159 -4.745 10.144 1.00 93.94 76 GLN A C 1
ATOM 593 O O . GLN A 1 76 ? -5.907 -3.799 9.913 1.00 93.94 76 GLN A O 1
ATOM 598 N N . MET A 1 77 ? -4.910 -5.679 9.225 1.00 95.06 77 MET A N 1
ATOM 599 C CA . MET A 1 77 ? -5.451 -5.645 7.867 1.00 95.06 77 MET A CA 1
ATOM 600 C C . MET A 1 77 ? -6.975 -5.837 7.845 1.00 95.06 77 MET A C 1
ATOM 602 O O . MET A 1 77 ? -7.648 -5.195 7.039 1.00 95.06 77 MET A O 1
ATOM 606 N N . SER A 1 78 ? -7.540 -6.642 8.752 1.00 95.44 78 SER A N 1
ATOM 607 C CA . SER A 1 78 ? -8.997 -6.775 8.924 1.00 95.44 78 SER A CA 1
ATOM 608 C C . SER A 1 78 ? -9.643 -5.498 9.477 1.00 95.44 78 SER A C 1
ATOM 610 O O . SER A 1 78 ? -10.735 -5.110 9.052 1.00 95.44 78 SER A O 1
ATOM 612 N N . GLN A 1 79 ? -8.990 -4.826 10.425 1.00 95.19 79 GLN A N 1
ATOM 613 C CA . GLN A 1 79 ? -9.444 -3.534 10.947 1.00 95.19 79 GLN A CA 1
ATOM 614 C C . GLN A 1 79 ? -9.325 -2.444 9.879 1.00 95.19 79 GLN A C 1
ATOM 616 O O . GLN A 1 79 ? -10.233 -1.626 9.733 1.00 95.19 79 GLN A O 1
ATOM 621 N N . PHE A 1 80 ? -8.261 -2.488 9.071 1.00 95.44 80 PHE A N 1
ATOM 622 C CA . PHE A 1 80 ? -8.094 -1.609 7.921 1.00 95.44 80 PHE A CA 1
ATOM 623 C C . PHE A 1 80 ? -9.246 -1.764 6.925 1.00 95.44 80 PHE A C 1
ATOM 625 O O . PHE A 1 80 ? -9.870 -0.774 6.546 1.00 95.44 80 PHE A O 1
ATOM 632 N N . ALA A 1 81 ? -9.602 -3.007 6.591 1.00 95.12 81 ALA A N 1
ATOM 633 C CA . ALA A 1 81 ? -10.736 -3.323 5.726 1.00 95.12 81 ALA A CA 1
ATOM 634 C C . ALA A 1 81 ? -12.056 -2.732 6.255 1.00 95.12 81 ALA A C 1
ATOM 636 O O . ALA A 1 81 ? -12.816 -2.120 5.505 1.00 95.12 81 ALA A O 1
ATOM 637 N N . THR A 1 82 ? -12.283 -2.837 7.569 1.00 94.44 82 THR A N 1
ATOM 638 C CA . THR A 1 82 ? -13.466 -2.274 8.239 1.00 94.44 82 THR A CA 1
ATOM 639 C C . THR A 1 82 ? -13.527 -0.752 8.100 1.00 94.44 82 THR A C 1
ATOM 641 O O . THR A 1 82 ? -14.556 -0.217 7.691 1.00 94.44 82 THR A O 1
ATOM 644 N N . GLY A 1 83 ? -12.429 -0.049 8.398 1.00 93.69 83 GLY A N 1
ATOM 645 C CA . GLY A 1 83 ? -12.383 1.412 8.294 1.00 93.69 83 GLY A CA 1
ATOM 646 C C . GLY A 1 83 ? -12.573 1.907 6.860 1.00 93.69 83 GLY A C 1
ATOM 647 O O . GLY A 1 83 ? -13.333 2.844 6.630 1.00 93.69 83 GLY A O 1
ATOM 648 N N . ILE A 1 84 ? -11.957 1.229 5.886 1.00 93.56 84 ILE A N 1
ATOM 649 C CA . ILE A 1 84 ? -12.139 1.529 4.461 1.00 93.56 84 ILE A CA 1
ATOM 650 C C . ILE A 1 84 ? -13.608 1.377 4.056 1.00 93.56 84 ILE A C 1
ATOM 652 O O . ILE A 1 84 ? -14.158 2.266 3.408 1.00 93.56 84 ILE A O 1
ATOM 656 N N . LYS A 1 85 ? -14.251 0.267 4.438 1.00 91.81 85 LYS A N 1
ATOM 657 C CA . LYS A 1 85 ? -15.645 -0.001 4.078 1.00 91.81 85 LYS A CA 1
ATOM 658 C C . LYS A 1 85 ? -16.587 1.052 4.654 1.00 91.81 85 LYS A C 1
ATOM 660 O O . LYS A 1 85 ? -17.398 1.590 3.917 1.00 91.81 85 LYS A O 1
ATOM 665 N N . LEU A 1 86 ? -16.413 1.423 5.922 1.00 91.75 86 LEU A N 1
ATOM 666 C CA . LEU A 1 86 ? -17.227 2.463 6.558 1.00 91.75 86 LEU A CA 1
ATOM 667 C C . LEU A 1 86 ? -17.088 3.830 5.874 1.00 91.75 86 LEU A C 1
ATOM 669 O O . LEU A 1 86 ? -18.074 4.549 5.742 1.00 91.75 86 LEU A O 1
ATOM 673 N N . ILE A 1 87 ? -15.885 4.183 5.415 1.00 91.50 87 ILE A N 1
ATOM 674 C CA . ILE A 1 87 ? -15.662 5.418 4.650 1.00 91.50 87 ILE A CA 1
ATOM 675 C C . ILE A 1 87 ? -16.307 5.334 3.257 1.00 91.50 87 ILE A C 1
ATOM 677 O O . ILE A 1 87 ? -16.845 6.323 2.768 1.00 91.50 87 ILE A O 1
ATOM 681 N N . GLN A 1 88 ? -16.277 4.170 2.604 1.00 89.56 88 GLN A N 1
ATOM 682 C CA . GLN A 1 88 ? -16.965 3.970 1.324 1.00 89.56 88 GLN A CA 1
ATOM 683 C C . GLN A 1 88 ? -18.492 4.013 1.475 1.00 89.56 88 GLN A C 1
ATOM 685 O O . GLN A 1 88 ? -19.157 4.618 0.640 1.00 89.56 88 GLN A O 1
ATOM 690 N N . ASP A 1 89 ? -19.040 3.430 2.541 1.00 86.75 89 ASP A N 1
ATOM 691 C CA . ASP A 1 89 ? -20.482 3.391 2.804 1.00 86.75 89 ASP A CA 1
ATOM 692 C C . ASP A 1 89 ? -21.064 4.795 3.057 1.00 86.75 89 ASP A C 1
ATOM 694 O O . ASP A 1 89 ? -22.235 5.027 2.774 1.00 86.75 89 ASP A O 1
ATOM 698 N N . GLN A 1 90 ? -20.261 5.748 3.552 1.00 83.50 90 GLN A N 1
ATOM 699 C CA . GLN A 1 90 ? -20.673 7.154 3.691 1.00 83.50 90 GLN A CA 1
ATOM 700 C C . GLN A 1 90 ? -20.792 7.892 2.351 1.00 83.50 90 GLN A C 1
ATOM 702 O O . GLN A 1 90 ? -21.549 8.856 2.253 1.00 83.50 90 GLN A O 1
ATOM 707 N N . ASP A 1 91 ? -20.050 7.451 1.336 1.00 76.12 91 ASP A N 1
ATOM 708 C CA . ASP A 1 91 ? -20.044 8.057 0.003 1.00 76.12 91 ASP A CA 1
ATOM 709 C C . ASP A 1 91 ? -21.117 7.453 -0.926 1.00 76.12 91 ASP A C 1
ATOM 711 O O . ASP A 1 91 ? -21.450 8.050 -1.951 1.00 76.12 91 ASP A O 1
ATOM 715 N N . GLN A 1 92 ? -21.619 6.254 -0.612 1.00 70.44 92 GLN A N 1
ATOM 716 C CA . GLN A 1 92 ? -22.528 5.473 -1.458 1.00 70.44 92 GLN A CA 1
ATOM 717 C C . GLN A 1 92 ? -23.992 5.603 -1.013 1.00 70.44 92 GLN A C 1
ATOM 719 O O . GLN A 1 92 ? -24.301 5.768 0.166 1.00 70.44 92 GLN A O 1
ATOM 724 N N . ASP A 1 93 ? -24.916 5.481 -1.969 1.00 61.59 93 ASP A N 1
ATOM 725 C CA . ASP A 1 93 ? -26.344 5.350 -1.673 1.00 61.59 93 ASP A CA 1
ATOM 726 C C . ASP A 1 93 ? -26.592 3.994 -0.968 1.00 61.59 93 ASP A C 1
ATOM 728 O O . ASP A 1 93 ? -26.129 2.963 -1.462 1.00 61.59 93 ASP A O 1
ATOM 732 N N . PRO A 1 94 ? -27.323 3.940 0.163 1.00 58.84 94 PRO A N 1
ATOM 733 C CA . PRO A 1 94 ? -27.570 2.707 0.921 1.00 58.84 94 PRO A CA 1
ATOM 734 C C . PRO A 1 94 ? -28.204 1.556 0.113 1.00 58.84 94 PRO A C 1
ATOM 736 O O . PRO A 1 94 ? -28.217 0.416 0.583 1.00 58.84 94 PRO A O 1
ATOM 739 N N . SER A 1 95 ? -28.707 1.818 -1.096 1.00 56.41 95 SER A N 1
ATOM 740 C CA . SER A 1 95 ? -29.271 0.825 -2.016 1.00 56.41 95 SER A CA 1
ATOM 741 C C . SER A 1 95 ? -28.252 -0.036 -2.791 1.00 56.41 95 SER A C 1
ATOM 743 O O . SER A 1 95 ? -28.658 -1.037 -3.384 1.00 56.41 95 SER A O 1
ATOM 745 N N . THR A 1 96 ? -26.946 0.271 -2.772 1.00 56.44 96 THR A N 1
ATOM 746 C CA . THR A 1 96 ? -25.900 -0.486 -3.510 1.00 56.44 96 THR A CA 1
ATOM 747 C C . THR A 1 96 ? -25.060 -1.434 -2.633 1.00 56.44 96 THR A C 1
ATOM 749 O O . THR A 1 96 ? -24.144 -2.106 -3.117 1.00 56.44 96 THR A O 1
ATOM 752 N N . ASN A 1 97 ? -25.393 -1.554 -1.344 1.00 57.34 97 ASN A N 1
ATOM 753 C CA . ASN A 1 97 ? -24.517 -2.113 -0.308 1.00 57.34 97 ASN A CA 1
ATOM 754 C C . ASN A 1 97 ? -24.625 -3.632 -0.089 1.00 57.34 97 ASN A C 1
ATOM 756 O O . ASN A 1 97 ? -24.956 -4.104 1.000 1.00 57.34 97 ASN A O 1
ATOM 760 N N . SER A 1 98 ? -24.241 -4.436 -1.082 1.00 58.12 98 SER A N 1
ATOM 761 C CA . SER A 1 98 ? -23.883 -5.839 -0.815 1.00 58.12 98 SER A CA 1
ATOM 762 C C . SER A 1 98 ? -22.633 -6.267 -1.577 1.00 58.12 98 SER A C 1
ATOM 764 O O . SER A 1 98 ? -22.677 -7.122 -2.462 1.00 58.12 98 SER A O 1
ATOM 766 N N . THR A 1 99 ? -21.487 -5.676 -1.236 1.00 69.19 99 THR A N 1
ATOM 767 C CA . THR A 1 99 ? -20.197 -6.211 -1.689 1.00 69.19 99 THR A CA 1
ATOM 768 C C . THR A 1 99 ? -19.697 -7.259 -0.692 1.00 69.19 99 THR A C 1
ATOM 770 O O . THR A 1 99 ? -19.690 -7.043 0.523 1.00 69.19 99 THR A O 1
ATOM 773 N N . THR A 1 100 ? -19.287 -8.421 -1.204 1.00 80.31 100 THR A N 1
ATOM 774 C CA . THR A 1 100 ? -18.634 -9.488 -0.422 1.00 80.31 100 THR A CA 1
ATOM 775 C C . THR A 1 100 ? -17.141 -9.220 -0.208 1.00 80.31 100 THR A C 1
ATOM 777 O O . THR A 1 100 ? -16.495 -9.928 0.560 1.00 80.31 100 THR A O 1
ATOM 780 N N . SER A 1 101 ? -16.589 -8.193 -0.869 1.00 89.19 101 SER A N 1
ATOM 781 C CA . SER A 1 101 ? -15.194 -7.779 -0.721 1.00 89.19 101 SER A CA 1
ATOM 782 C C . SER A 1 101 ? -14.952 -7.194 0.677 1.00 89.19 101 SER A C 1
ATOM 784 O O . SER A 1 101 ? -15.641 -6.238 1.051 1.00 89.19 101 SER A O 1
ATOM 786 N N . PRO A 1 102 ? -13.962 -7.692 1.443 1.00 91.12 102 PRO A N 1
ATOM 787 C CA . PRO A 1 102 ? -13.682 -7.180 2.784 1.00 91.12 102 PRO A CA 1
ATOM 788 C C . PRO A 1 102 ? -13.264 -5.702 2.772 1.00 91.12 102 PRO A C 1
ATOM 790 O O . PRO A 1 102 ? -13.622 -4.969 3.686 1.00 91.12 102 PRO A O 1
ATOM 793 N N . TYR A 1 103 ? -12.581 -5.250 1.715 1.00 93.06 103 TYR A N 1
ATOM 794 C CA . TYR A 1 103 ? -12.124 -3.863 1.539 1.00 93.06 103 TYR A CA 1
ATOM 795 C C . TYR A 1 103 ? -13.110 -2.990 0.741 1.00 93.06 103 TYR A C 1
ATOM 797 O O . TYR A 1 103 ? -12.792 -1.858 0.375 1.00 93.06 103 TYR A O 1
ATOM 805 N N . GLY A 1 104 ? -14.293 -3.513 0.404 1.00 90.81 104 GLY A N 1
ATOM 806 C CA . GLY A 1 104 ? -15.182 -2.881 -0.570 1.00 90.81 104 GLY A CA 1
ATOM 807 C C . GLY A 1 104 ? -14.584 -2.869 -1.983 1.00 90.81 104 GLY A C 1
ATOM 808 O O . GLY A 1 104 ? -13.638 -3.606 -2.285 1.00 90.81 104 GLY A O 1
ATOM 809 N N . THR A 1 105 ? -15.165 -2.060 -2.865 1.00 89.06 105 THR A N 1
ATOM 810 C CA . THR A 1 105 ? -14.783 -1.959 -4.289 1.00 89.06 105 THR A CA 1
ATOM 811 C C . THR A 1 105 ? -14.369 -0.548 -4.700 1.00 89.06 105 THR A C 1
ATOM 813 O O . THR A 1 105 ? -13.922 -0.348 -5.824 1.00 89.06 105 THR A O 1
ATOM 816 N N . GLY A 1 106 ? -14.518 0.436 -3.813 1.00 88.69 106 GLY A N 1
ATOM 817 C CA . GLY A 1 106 ? -14.221 1.846 -4.062 1.00 88.69 106 GLY A CA 1
ATOM 818 C C . GLY A 1 106 ? -12.761 2.234 -3.834 1.00 88.69 106 GLY A C 1
ATOM 819 O O . GLY A 1 106 ? -12.510 3.367 -3.438 1.00 88.69 106 GLY A O 1
ATOM 820 N N . TRP A 1 107 ? -11.810 1.318 -4.034 1.00 92.94 107 TRP A N 1
ATOM 821 C CA . TRP A 1 107 ? -10.378 1.572 -3.869 1.00 92.94 107 TRP A CA 1
ATOM 822 C C . TRP A 1 107 ? -9.581 1.019 -5.057 1.00 92.94 107 TRP A C 1
ATOM 824 O O . TRP A 1 107 ? -9.946 0.009 -5.658 1.00 92.94 107 TRP A O 1
ATOM 834 N N . ASP A 1 108 ? -8.479 1.683 -5.391 1.00 94.56 108 ASP A N 1
ATOM 835 C CA . ASP A 1 108 ? -7.513 1.224 -6.397 1.00 94.56 108 ASP A CA 1
ATOM 836 C C . ASP A 1 108 ? -6.146 0.926 -5.783 1.00 94.56 108 ASP A C 1
ATOM 838 O O . ASP A 1 108 ? -5.447 0.036 -6.263 1.00 94.56 108 ASP A O 1
ATOM 842 N N . LEU A 1 109 ? -5.776 1.659 -4.727 1.00 95.31 109 LEU A N 1
ATOM 843 C CA . LEU A 1 109 ? -4.513 1.510 -4.014 1.00 95.31 109 LEU A CA 1
ATOM 844 C C . LEU A 1 109 ? -4.744 1.589 -2.500 1.00 95.31 109 LEU A C 1
ATOM 846 O O . LEU A 1 109 ? -5.430 2.491 -2.026 1.00 95.31 109 LEU A O 1
ATOM 850 N N . LEU A 1 110 ? -4.170 0.655 -1.746 1.00 96.00 110 LEU A N 1
ATOM 851 C CA . LEU A 1 110 ? -4.044 0.735 -0.292 1.00 96.00 110 LEU A CA 1
ATOM 852 C C . LEU A 1 110 ? -2.573 0.930 0.047 1.00 96.00 110 LEU A C 1
ATOM 854 O O . LEU A 1 110 ? -1.741 0.183 -0.458 1.00 96.00 110 LEU A O 1
ATOM 858 N N . TRP A 1 111 ? -2.245 1.860 0.933 1.00 94.38 111 TRP A N 1
ATOM 859 C CA . TRP A 1 111 ? -0.855 2.162 1.276 1.00 94.38 111 TRP A CA 1
ATOM 860 C C . TRP A 1 111 ? -0.601 1.938 2.777 1.00 94.38 111 TRP A C 1
ATOM 862 O O . TRP A 1 111 ? -0.598 2.893 3.537 1.00 94.38 111 TRP A O 1
ATOM 872 N N . PRO A 1 112 ? -0.459 0.689 3.265 1.00 93.69 112 PRO A N 1
ATOM 873 C CA . PRO A 1 112 ? -0.176 0.423 4.679 1.00 93.69 112 PRO A CA 1
ATOM 874 C C . PRO A 1 112 ? 1.302 0.595 5.076 1.00 93.69 112 PRO A C 1
ATOM 876 O O . PRO A 1 112 ? 1.590 0.707 6.265 1.00 93.69 112 PRO A O 1
ATOM 879 N N . GLY A 1 113 ? 2.239 0.594 4.122 1.00 92.06 113 GLY A N 1
ATOM 880 C CA . GLY A 1 113 ? 3.674 0.753 4.374 1.00 92.06 113 GLY A CA 1
ATOM 881 C C . GLY A 1 113 ? 4.235 1.986 3.679 1.00 92.06 113 GLY A C 1
ATOM 882 O O . GLY A 1 113 ? 4.685 1.918 2.537 1.00 92.06 113 GLY A O 1
ATOM 883 N N . HIS A 1 114 ? 4.220 3.107 4.393 1.00 90.19 114 HIS A N 1
ATOM 884 C CA . HIS A 1 114 ? 4.768 4.396 3.971 1.00 90.19 114 HIS A CA 1
ATOM 885 C C . HIS A 1 114 ? 5.549 5.034 5.119 1.00 90.19 114 HIS A C 1
ATOM 887 O O . HIS A 1 114 ? 5.437 4.642 6.281 1.00 90.19 114 HIS A O 1
ATOM 893 N N . CYS A 1 115 ? 6.338 6.050 4.792 1.00 85.81 115 CYS A N 1
ATOM 894 C CA . CYS A 1 115 ? 7.015 6.896 5.774 1.00 85.81 115 CYS A CA 1
ATOM 895 C C . CYS A 1 115 ? 6.364 8.282 5.892 1.00 85.81 115 CYS A C 1
ATOM 897 O O . CYS A 1 115 ? 6.691 9.058 6.797 1.00 85.81 115 CYS A O 1
ATOM 899 N N . LYS A 1 116 ? 5.463 8.614 4.960 1.00 84.06 116 LYS A N 1
ATOM 900 C CA . LYS A 1 116 ? 4.754 9.887 4.905 1.00 84.06 116 LYS A CA 1
ATOM 901 C C . LYS A 1 116 ? 3.424 9.712 4.193 1.00 84.06 116 LYS A C 1
ATOM 903 O O . LYS A 1 116 ? 3.397 9.364 3.016 1.00 84.06 116 LYS A O 1
ATOM 908 N N . SER A 1 117 ? 2.358 10.128 4.858 1.00 84.50 117 SER A N 1
ATOM 909 C CA . SER A 1 117 ? 1.057 10.333 4.242 1.00 84.50 117 SER A CA 1
ATOM 910 C C . SER A 1 117 ? 0.185 11.254 5.083 1.00 84.50 117 SER A C 1
ATOM 912 O O . SER A 1 117 ? 0.543 11.649 6.201 1.00 84.50 117 SER A O 1
ATOM 914 N N . GLY A 1 118 ? -0.946 11.650 4.514 1.00 81.12 118 GLY A N 1
ATOM 915 C CA . GLY A 1 118 ? -1.948 12.390 5.249 1.00 81.12 118 GLY A CA 1
ATOM 916 C C . GLY A 1 118 ? -3.287 12.446 4.520 1.00 81.12 118 GLY A C 1
ATOM 917 O O . GLY A 1 118 ? -3.352 12.184 3.311 1.00 81.12 118 GLY A O 1
ATOM 918 N N . PRO A 1 119 ? -4.350 12.800 5.260 1.00 81.62 119 PRO A N 1
ATOM 919 C CA . PRO A 1 119 ? -5.672 13.018 4.704 1.00 81.62 119 PRO A CA 1
ATOM 920 C C . PRO A 1 119 ? -5.642 13.992 3.515 1.00 81.62 119 PRO A C 1
ATOM 922 O O . PRO A 1 119 ? -5.031 15.057 3.580 1.00 81.62 119 PRO A O 1
ATOM 925 N N . SER A 1 120 ? -6.332 13.627 2.432 1.00 76.50 120 SER A N 1
ATOM 926 C CA . SER A 1 120 ? -6.522 14.430 1.216 1.00 76.50 120 SER A CA 1
ATOM 927 C C . SER A 1 120 ? -7.107 15.845 1.385 1.00 76.50 120 SER A C 1
ATOM 929 O O . SER A 1 120 ? -6.693 16.763 0.669 1.00 76.50 120 SER A O 1
ATOM 931 N N . GLU A 1 121 ? -8.067 16.020 2.296 1.00 79.81 121 GLU A N 1
ATOM 932 C CA . GLU A 1 121 ? -8.835 17.242 2.551 1.00 79.81 121 GLU A CA 1
ATOM 933 C C . GLU A 1 121 ? -9.162 17.417 4.045 1.00 79.81 121 GLU A C 1
ATOM 935 O O . GLU A 1 121 ? -9.169 16.450 4.810 1.00 79.81 121 GLU A O 1
ATOM 940 N N . ALA A 1 122 ? -9.472 18.655 4.452 1.00 76.12 122 ALA A N 1
ATOM 941 C CA . ALA A 1 122 ? -9.719 19.029 5.849 1.00 76.12 122 ALA A CA 1
ATOM 942 C C . ALA A 1 122 ? -10.997 18.436 6.467 1.00 76.12 122 ALA A C 1
ATOM 944 O O . ALA A 1 122 ? -11.057 18.283 7.681 1.00 76.12 122 ALA A O 1
ATOM 945 N N . GLN A 1 123 ? -12.023 18.154 5.660 1.00 80.81 123 GLN A N 1
ATOM 946 C CA . GLN A 1 123 ? -13.366 17.761 6.120 1.00 80.81 123 GLN A CA 1
ATOM 947 C C . GLN A 1 123 ? -13.772 16.370 5.616 1.00 80.81 123 GLN A C 1
ATOM 949 O O . GLN A 1 123 ? -14.956 16.068 5.495 1.00 80.81 123 GLN A O 1
ATOM 954 N N . GLN A 1 124 ? -12.797 15.526 5.287 1.00 84.00 124 GLN A N 1
ATOM 955 C CA . GLN A 1 124 ? -13.087 14.181 4.802 1.00 84.00 124 GLN A CA 1
ATOM 956 C C . GLN A 1 124 ? -13.472 13.216 5.935 1.00 84.00 124 GLN A C 1
ATOM 958 O O . GLN A 1 124 ? -13.068 13.425 7.084 1.00 84.00 124 GLN A O 1
ATOM 963 N N . PRO A 1 125 ? -14.133 12.095 5.604 1.00 88.62 125 PRO A N 1
ATOM 964 C CA . PRO A 1 125 ? -14.256 10.960 6.507 1.00 88.62 125 PRO A CA 1
ATOM 965 C C . PRO A 1 125 ? -12.895 10.401 6.940 1.00 88.62 125 PRO A C 1
ATOM 967 O O . PRO A 1 125 ? -12.066 10.022 6.110 1.00 88.62 125 PRO A O 1
ATOM 970 N N . ILE A 1 126 ? -12.688 10.303 8.252 1.00 89.31 126 ILE A N 1
ATOM 971 C CA . ILE A 1 126 ? -11.552 9.610 8.863 1.00 89.31 126 ILE A CA 1
ATOM 972 C C . ILE A 1 126 ? -12.123 8.590 9.841 1.00 89.31 126 ILE A C 1
ATOM 974 O O . ILE A 1 126 ? -12.933 8.933 10.703 1.00 89.31 126 ILE A O 1
ATOM 978 N N . TYR A 1 127 ? -11.697 7.339 9.717 1.00 91.62 127 TYR A N 1
ATOM 979 C CA . TYR A 1 127 ? -12.025 6.303 10.681 1.00 91.62 127 TYR A CA 1
ATOM 980 C C . TYR A 1 127 ? -10.924 6.211 11.740 1.00 91.62 127 TYR A C 1
ATOM 982 O O . TYR A 1 127 ? -9.746 6.027 11.424 1.00 91.62 127 TYR A O 1
ATOM 990 N N . PHE A 1 128 ? -11.326 6.337 13.003 1.00 91.12 128 PHE A N 1
ATOM 991 C CA . PHE A 1 128 ? -10.446 6.252 14.163 1.00 91.12 128 PHE A CA 1
ATOM 992 C C . PHE A 1 128 ? -10.545 4.857 14.771 1.00 91.12 128 PHE A C 1
ATOM 994 O O . PHE A 1 128 ? -11.566 4.489 15.350 1.00 91.12 128 PHE A O 1
ATOM 1001 N N . LEU A 1 129 ? -9.469 4.088 14.660 1.00 90.81 129 LEU A N 1
ATOM 1002 C CA . LEU A 1 129 ? -9.318 2.838 15.384 1.00 90.81 129 LEU A CA 1
ATOM 1003 C C . LEU A 1 129 ? -8.672 3.141 16.737 1.00 90.81 129 LEU A C 1
ATOM 1005 O O . LEU A 1 129 ? -7.479 3.439 16.816 1.00 90.81 129 LEU A O 1
ATOM 1009 N N . GLU A 1 130 ? -9.473 3.095 17.796 1.00 90.50 130 GLU A N 1
ATOM 1010 C CA . GLU A 1 130 ? -9.009 3.293 19.169 1.00 90.50 130 GLU A CA 1
ATOM 1011 C C . GLU A 1 130 ? -8.505 1.990 19.805 1.00 90.50 130 GLU A C 1
ATOM 1013 O O . GLU A 1 130 ? -8.900 0.892 19.417 1.00 90.50 130 GLU A O 1
ATOM 1018 N N . ASN A 1 131 ? -7.676 2.126 20.844 1.00 89.69 131 ASN A N 1
ATOM 1019 C CA . ASN A 1 131 ? -7.132 1.022 21.645 1.00 89.69 131 ASN A CA 1
ATOM 1020 C C . ASN A 1 131 ? -6.252 0.034 20.863 1.00 89.69 131 ASN A C 1
ATOM 1022 O O . ASN A 1 131 ? -6.072 -1.108 21.285 1.00 89.69 131 ASN A O 1
ATOM 1026 N N . ASP A 1 132 ? -5.652 0.481 19.762 1.00 90.56 132 ASP A N 1
ATOM 1027 C CA . ASP A 1 132 ? -4.651 -0.301 19.056 1.00 90.56 132 ASP A CA 1
ATOM 1028 C C . ASP A 1 132 ? -3.290 -0.174 19.757 1.00 90.56 132 ASP A C 1
ATOM 1030 O O . ASP A 1 132 ? -2.589 0.834 19.650 1.00 90.56 132 ASP A O 1
ATOM 1034 N N . ILE A 1 133 ? -2.923 -1.226 20.491 1.00 89.50 133 ILE A N 1
ATOM 1035 C CA . ILE A 1 133 ? -1.660 -1.319 21.236 1.00 89.50 133 ILE A CA 1
ATOM 1036 C C . ILE A 1 133 ? -0.427 -1.455 20.334 1.00 89.50 133 ILE A C 1
ATOM 1038 O O . ILE A 1 133 ? 0.693 -1.319 20.816 1.00 89.50 133 ILE A O 1
ATOM 1042 N N . THR A 1 134 ? -0.619 -1.737 19.044 1.00 89.19 134 THR A N 1
ATOM 1043 C CA . THR A 1 134 ? 0.472 -1.874 18.069 1.00 89.19 134 THR A CA 1
ATOM 1044 C C . THR A 1 134 ? 0.920 -0.529 17.511 1.00 89.19 134 THR A C 1
ATOM 1046 O O . THR A 1 134 ? 1.952 -0.441 16.848 1.00 89.19 134 THR A O 1
ATOM 1049 N N . VAL A 1 135 ? 0.166 0.539 17.788 1.00 88.00 135 VAL A N 1
ATOM 1050 C CA . VAL A 1 135 ? 0.569 1.890 17.419 1.00 88.00 135 VAL A CA 1
ATOM 1051 C C . VAL A 1 135 ? 1.710 2.336 18.347 1.00 88.00 135 VAL A C 1
ATOM 1053 O O . VAL A 1 135 ? 1.553 2.321 19.569 1.00 88.00 135 VAL A O 1
ATOM 1056 N N . PRO A 1 136 ? 2.852 2.795 17.807 1.00 84.50 136 PRO A N 1
ATOM 1057 C CA . PRO A 1 136 ? 3.922 3.387 18.593 1.00 84.50 136 PRO A CA 1
ATOM 1058 C C . PRO A 1 136 ? 3.399 4.527 19.480 1.00 84.50 136 PRO A C 1
ATOM 1060 O O . PRO A 1 136 ? 2.586 5.339 19.019 1.00 84.50 136 PRO A O 1
ATOM 1063 N N . PRO A 1 137 ? 3.884 4.669 20.724 1.00 85.06 137 PRO A N 1
ATOM 1064 C CA . PRO A 1 137 ? 3.570 5.822 21.561 1.00 85.06 137 PRO A CA 1
ATOM 1065 C C . PRO A 1 137 ? 3.903 7.138 20.854 1.00 85.06 137 PRO A C 1
ATOM 1067 O O . PRO A 1 137 ? 4.898 7.226 20.138 1.00 85.06 137 PRO A O 1
ATOM 1070 N N . THR A 1 138 ? 3.116 8.190 21.090 1.00 82.00 138 THR A N 1
ATOM 1071 C CA . THR A 1 138 ? 3.312 9.523 20.484 1.00 82.00 138 THR A CA 1
ATOM 1072 C C . THR A 1 138 ? 4.712 10.094 20.724 1.00 82.00 138 THR A C 1
ATOM 1074 O O . THR A 1 138 ? 5.222 10.833 19.888 1.00 82.00 138 THR A O 1
ATOM 1077 N N . THR A 1 139 ? 5.372 9.709 21.820 1.00 82.75 139 THR A N 1
ATOM 1078 C CA . THR A 1 139 ? 6.760 10.081 22.135 1.00 82.75 139 THR A CA 1
ATOM 1079 C C . THR A 1 139 ? 7.788 9.498 21.173 1.00 82.75 139 THR A C 1
ATOM 1081 O O . THR A 1 139 ? 8.854 10.082 21.047 1.00 82.75 139 THR A O 1
ATOM 1084 N N . HIS A 1 140 ? 7.481 8.387 20.499 1.00 82.62 140 HIS A N 1
ATOM 1085 C CA . HIS A 1 140 ? 8.347 7.738 19.508 1.00 82.62 140 HIS A CA 1
ATOM 1086 C C . HIS A 1 140 ? 7.973 8.106 18.064 1.00 82.62 140 HIS A C 1
ATOM 1088 O O . HIS A 1 140 ? 8.627 7.675 17.115 1.00 82.62 140 HIS A O 1
ATOM 1094 N N . ARG A 1 141 ? 6.931 8.923 17.864 1.00 79.12 141 ARG A N 1
ATOM 1095 C CA . ARG A 1 141 ? 6.492 9.382 16.539 1.00 79.12 141 ARG A CA 1
ATOM 1096 C C . ARG A 1 141 ? 7.249 10.651 16.148 1.00 79.12 141 ARG A C 1
ATOM 1098 O O . ARG A 1 141 ? 6.674 11.731 16.087 1.00 79.12 141 ARG A O 1
ATOM 1105 N N . HIS A 1 142 ? 8.547 10.519 15.882 1.00 69.19 142 HIS A N 1
ATOM 1106 C CA . HIS A 1 142 ? 9.463 11.636 15.586 1.00 69.19 142 HIS A CA 1
ATOM 1107 C C . HIS A 1 142 ? 9.366 12.201 14.158 1.00 69.19 142 HIS A C 1
ATOM 1109 O O . HIS A 1 142 ? 10.311 12.819 13.662 1.00 69.19 142 HIS A O 1
ATOM 1115 N N . SER A 1 143 ? 8.245 11.985 13.475 1.00 67.88 143 SER A N 1
ATOM 1116 C CA . SER A 1 143 ? 8.040 12.551 12.147 1.00 67.88 143 SER A CA 1
ATOM 1117 C C . SER A 1 143 ? 8.027 14.077 12.237 1.00 67.88 143 SER A C 1
ATOM 1119 O O . SER A 1 143 ? 7.321 14.648 13.058 1.00 67.88 143 SER A O 1
ATOM 1121 N N . ARG A 1 144 ? 8.809 14.739 11.378 1.00 61.06 144 ARG A N 1
ATOM 1122 C CA . ARG A 1 144 ? 8.780 16.203 11.202 1.00 61.06 144 ARG A CA 1
ATOM 1123 C C . ARG A 1 144 ? 7.671 16.649 10.243 1.00 61.06 144 ARG A C 1
ATOM 1125 O O . ARG A 1 144 ? 7.653 17.799 9.810 1.00 61.06 144 ARG A O 1
ATOM 1132 N N . TRP A 1 145 ? 6.807 15.723 9.831 1.00 64.94 145 TRP A N 1
ATOM 1133 C CA . TRP A 1 145 ? 5.775 15.971 8.838 1.00 64.94 145 TRP A CA 1
ATOM 1134 C C . TRP A 1 145 ? 4.461 16.323 9.527 1.00 64.94 145 TRP A C 1
ATOM 1136 O O . TRP A 1 145 ? 3.843 15.483 10.180 1.00 64.94 145 TRP A O 1
ATOM 1146 N N . ALA A 1 146 ? 4.017 17.564 9.332 1.00 61.72 146 ALA A N 1
ATOM 1147 C CA . ALA A 1 146 ? 2.707 17.995 9.788 1.00 61.72 146 ALA A CA 1
ATOM 1148 C C . ALA A 1 146 ? 1.604 17.259 9.012 1.00 61.72 146 ALA A C 1
ATOM 1150 O O . ALA A 1 146 ? 1.611 17.238 7.780 1.00 61.72 146 ALA A O 1
ATOM 1151 N N . GLN A 1 147 ? 0.624 16.718 9.738 1.00 70.44 147 GLN A N 1
ATOM 1152 C CA . GLN A 1 147 ? -0.651 16.260 9.187 1.00 70.44 147 GLN A CA 1
ATOM 1153 C C . GLN A 1 147 ? -1.708 17.350 9.446 1.00 70.44 147 GLN A C 1
ATOM 1155 O O . GLN A 1 147 ? -2.400 17.321 10.464 1.00 70.44 147 GLN A O 1
ATOM 1160 N N . PRO A 1 148 ? -1.827 18.373 8.574 1.00 65.88 148 PRO A N 1
ATOM 1161 C CA . PRO A 1 148 ? -2.605 19.579 8.872 1.00 65.88 148 PRO A CA 1
ATOM 1162 C C . PRO A 1 148 ? -4.112 19.324 9.004 1.00 65.88 148 PRO A C 1
ATOM 1164 O O . PRO A 1 148 ? -4.807 20.129 9.621 1.00 65.88 148 PRO A O 1
ATOM 1167 N N . HIS A 1 149 ? -4.604 18.220 8.439 1.00 75.88 149 HIS A N 1
ATOM 1168 C CA . HIS A 1 149 ? -6.017 17.839 8.438 1.00 75.88 149 HIS A CA 1
ATOM 1169 C C . HIS A 1 149 ? -6.370 16.797 9.514 1.00 75.88 149 HIS A C 1
ATOM 1171 O O . HIS A 1 149 ? -7.519 16.381 9.602 1.00 75.88 149 HIS A O 1
ATOM 1177 N N . VAL A 1 150 ? -5.405 16.395 10.350 1.00 75.56 150 VAL A N 1
ATOM 1178 C CA . VAL A 1 150 ? -5.657 15.602 11.561 1.00 75.56 150 VAL A CA 1
ATOM 1179 C C . VAL A 1 150 ? -5.766 16.558 12.749 1.00 75.56 150 VAL A C 1
ATOM 1181 O O . VAL A 1 150 ? -4.972 17.499 12.878 1.00 75.56 150 VAL A O 1
ATOM 1184 N N . MET A 1 151 ? -6.784 16.349 13.589 1.00 73.50 151 MET A N 1
ATOM 1185 C CA . MET A 1 151 ? -7.021 17.178 14.772 1.00 73.50 151 MET A CA 1
ATOM 1186 C C . MET A 1 151 ? -6.105 16.742 15.937 1.00 73.50 151 MET A C 1
ATOM 1188 O O . MET A 1 151 ? -5.906 15.543 16.124 1.00 73.50 151 MET A O 1
ATOM 1192 N N . PRO A 1 152 ? -5.545 17.656 16.746 1.00 74.88 152 PRO A N 1
ATOM 1193 C CA . PRO A 1 152 ? -4.656 17.279 17.852 1.00 74.88 152 PRO A CA 1
ATOM 1194 C C . PRO A 1 152 ? -5.302 16.358 18.902 1.00 74.88 152 PRO A C 1
ATOM 1196 O O . PRO A 1 152 ? -4.623 15.558 19.541 1.00 74.88 152 PRO A O 1
ATOM 1199 N N . GLU A 1 153 ? -6.622 16.433 19.086 1.00 75.50 153 GLU A N 1
ATOM 1200 C CA . GLU A 1 153 ? -7.371 15.694 20.111 1.00 75.50 153 GLU A CA 1
ATOM 1201 C C . GLU A 1 153 ? -7.370 14.172 19.884 1.00 75.50 153 GLU A C 1
ATOM 1203 O O . GLU A 1 153 ? -7.576 13.393 20.822 1.00 75.50 153 GLU A O 1
ATOM 1208 N N . VAL A 1 154 ? -7.123 13.740 18.645 1.00 75.56 154 VAL A N 1
ATOM 1209 C CA . VAL A 1 154 ? -7.052 12.326 18.247 1.00 75.56 154 VAL A CA 1
ATOM 1210 C C . VAL A 1 154 ? -5.614 11.792 18.223 1.00 75.56 154 VAL A C 1
ATOM 1212 O O . VAL A 1 154 ? -5.398 10.609 17.963 1.00 75.56 154 VAL A O 1
ATOM 1215 N N . GLU A 1 155 ? -4.611 12.617 18.547 1.00 75.62 155 GLU A N 1
ATOM 1216 C CA . GLU A 1 155 ? -3.205 12.209 18.675 1.00 75.62 155 GLU A CA 1
ATOM 1217 C C . GLU A 1 155 ? -2.945 11.450 19.992 1.00 75.62 155 GLU A C 1
ATOM 1219 O O . GLU A 1 155 ? -2.201 11.891 20.868 1.00 75.62 155 GLU A O 1
ATOM 1224 N N . LYS A 1 156 ? -3.560 10.274 20.149 1.00 81.19 156 LYS A N 1
ATOM 1225 C CA . LYS A 1 156 ? -3.367 9.394 21.314 1.00 81.19 156 LYS A CA 1
ATOM 1226 C C . LYS A 1 156 ? -2.400 8.251 20.995 1.00 81.19 156 LYS A C 1
ATOM 1228 O O . LYS A 1 156 ? -2.220 7.852 19.840 1.00 81.19 156 LYS A O 1
ATOM 1233 N N . ASN A 1 157 ? -1.783 7.686 22.038 1.00 84.38 157 ASN A N 1
ATOM 1234 C CA . ASN A 1 157 ? -0.809 6.591 21.913 1.00 84.38 157 ASN A CA 1
ATOM 1235 C C . ASN A 1 157 ? -1.380 5.335 21.236 1.00 84.38 157 ASN A C 1
ATOM 1237 O O . ASN A 1 157 ? -0.612 4.604 20.630 1.00 84.38 157 ASN A O 1
ATOM 1241 N N . THR A 1 158 ? -2.694 5.125 21.294 1.00 88.88 158 THR A N 1
ATOM 1242 C CA . THR A 1 158 ? -3.380 3.905 20.841 1.00 88.88 158 THR A CA 1
ATOM 1243 C C . THR A 1 158 ? -4.408 4.166 19.738 1.00 88.88 158 THR A C 1
ATOM 1245 O O . THR A 1 158 ? -5.347 3.392 19.564 1.00 88.88 158 THR A O 1
ATOM 1248 N N . THR A 1 159 ? -4.275 5.283 19.018 1.00 89.56 159 THR A N 1
ATOM 1249 C CA . THR A 1 159 ? -5.184 5.636 17.922 1.00 89.56 159 THR A CA 1
ATOM 1250 C C . THR A 1 159 ? -4.485 5.478 16.579 1.00 89.56 159 THR A C 1
ATOM 1252 O O . THR A 1 159 ? -3.456 6.113 16.322 1.00 89.56 159 THR A O 1
ATOM 1255 N N . ARG A 1 160 ? -5.075 4.646 15.721 1.00 90.75 160 ARG A N 1
ATOM 1256 C CA . ARG A 1 160 ? -4.738 4.499 14.304 1.00 90.75 160 ARG A CA 1
ATOM 1257 C C . ARG A 1 160 ? -5.817 5.176 13.463 1.00 90.75 160 ARG A C 1
ATOM 1259 O O . ARG A 1 160 ? -6.997 5.145 13.802 1.00 90.75 160 ARG A O 1
ATOM 1266 N N . LEU A 1 161 ? -5.398 5.802 12.378 1.00 91.06 161 LEU A N 1
ATOM 1267 C CA . LEU A 1 161 ? -6.239 6.523 11.439 1.00 91.06 161 LEU A CA 1
ATOM 1268 C C . LEU A 1 161 ? -6.352 5.743 10.141 1.00 91.06 161 LEU A C 1
ATOM 1270 O O . LEU A 1 161 ? -5.361 5.208 9.652 1.00 91.06 161 LEU A O 1
ATOM 1274 N N . ILE A 1 162 ? -7.545 5.734 9.565 1.00 93.25 162 ILE A N 1
ATOM 1275 C CA . ILE A 1 162 ? -7.806 5.235 8.218 1.00 93.25 162 ILE A CA 1
ATOM 1276 C C . ILE A 1 162 ? -8.522 6.348 7.456 1.00 93.25 162 ILE A C 1
ATOM 1278 O O . ILE A 1 162 ? -9.482 6.922 7.972 1.00 93.25 162 ILE A O 1
ATOM 1282 N N . TYR A 1 163 ? -8.039 6.698 6.266 1.00 91.75 163 TYR A N 1
ATOM 1283 C CA . TYR A 1 163 ? -8.547 7.841 5.496 1.00 91.75 163 TYR A CA 1
ATOM 1284 C C . TYR A 1 163 ? -8.227 7.726 4.003 1.00 91.75 163 TYR A C 1
ATOM 1286 O O . TYR A 1 163 ? -7.437 6.878 3.582 1.00 91.75 163 TYR A O 1
ATOM 1294 N N . ARG A 1 164 ? -8.824 8.612 3.195 1.00 90.12 164 ARG A N 1
ATOM 1295 C CA . ARG A 1 164 ? -8.450 8.776 1.786 1.00 90.12 164 ARG A CA 1
ATOM 1296 C C . ARG A 1 164 ? -7.188 9.617 1.674 1.00 90.12 164 ARG A C 1
ATOM 1298 O O . ARG A 1 164 ? -7.075 10.714 2.228 1.00 90.12 164 ARG A O 1
ATOM 1305 N N . GLN A 1 165 ? -6.225 9.107 0.930 1.00 86.06 165 GLN A N 1
ATOM 1306 C CA . GLN A 1 165 ? -4.913 9.726 0.814 1.00 86.06 165 GLN A CA 1
ATOM 1307 C C . GLN A 1 165 ? -4.859 10.705 -0.363 1.00 86.06 165 GLN A C 1
ATOM 1309 O O . GLN A 1 165 ? -5.591 10.570 -1.339 1.00 86.06 165 GLN A O 1
ATOM 1314 N N . LYS A 1 166 ? -3.950 11.683 -0.310 1.00 79.94 166 LYS A N 1
ATOM 1315 C CA . LYS A 1 166 ? -3.575 12.511 -1.469 1.00 79.94 166 LYS A CA 1
ATOM 1316 C C . LYS A 1 166 ? -2.062 12.522 -1.637 1.00 79.94 166 LYS A C 1
ATOM 1318 O O . LYS A 1 166 ? -1.403 13.543 -1.446 1.00 79.94 166 LYS A O 1
ATOM 1323 N N . GLY A 1 167 ? -1.533 11.344 -1.950 1.00 83.00 167 GLY A N 1
ATOM 1324 C CA . GLY A 1 167 ? -0.102 11.095 -2.091 1.00 83.00 167 GLY A CA 1
ATOM 1325 C C . GLY A 1 167 ? 0.598 10.711 -0.785 1.00 83.00 167 GLY A C 1
ATOM 1326 O O . GLY A 1 167 ? 0.099 10.920 0.324 1.00 83.00 167 GLY A O 1
ATOM 1327 N N . GLY A 1 168 ? 1.776 10.118 -0.937 1.00 86.50 168 GLY A N 1
ATOM 1328 C CA . GLY A 1 168 ? 2.625 9.633 0.145 1.00 86.50 168 GLY A CA 1
ATOM 1329 C C . GLY A 1 168 ? 4.095 9.561 -0.256 1.00 86.50 168 GLY A C 1
ATOM 1330 O O . GLY A 1 168 ? 4.501 10.173 -1.244 1.00 86.50 168 GLY A O 1
ATOM 1331 N N . SER A 1 169 ? 4.902 8.861 0.531 1.00 88.75 169 SER A N 1
ATOM 1332 C CA . SER A 1 169 ? 6.291 8.512 0.208 1.00 88.75 169 SER A CA 1
ATOM 1333 C C . SER A 1 169 ? 6.679 7.221 0.920 1.00 88.75 169 SER A C 1
ATOM 1335 O O . SER A 1 169 ? 6.103 6.891 1.962 1.00 88.75 169 SER A O 1
ATOM 1337 N N . CYS A 1 170 ? 7.683 6.540 0.367 1.00 91.81 170 CYS A N 1
ATOM 1338 C CA . CYS A 1 170 ? 8.066 5.162 0.653 1.00 91.81 170 CYS A CA 1
ATOM 1339 C C . CYS A 1 170 ? 6.978 4.153 0.253 1.00 91.81 170 CYS A C 1
ATOM 1341 O O . CYS A 1 170 ? 5.791 4.387 0.466 1.00 91.81 170 CYS A O 1
ATOM 1343 N N . THR A 1 171 ? 7.380 3.018 -0.312 1.00 93.94 171 THR A N 1
ATOM 1344 C CA . THR A 1 171 ? 6.474 1.972 -0.816 1.00 93.94 171 THR A CA 1
ATOM 1345 C C . THR A 1 171 ? 6.711 0.616 -0.157 1.00 93.94 171 THR A C 1
ATOM 1347 O O . THR A 1 171 ? 6.360 -0.405 -0.744 1.00 93.94 171 THR A O 1
ATOM 1350 N N . PHE A 1 172 ? 7.201 0.615 1.094 1.00 94.75 172 PHE A N 1
ATOM 1351 C CA . PHE A 1 172 ? 7.479 -0.590 1.891 1.00 94.75 172 PHE A CA 1
ATOM 1352 C C . PHE A 1 172 ? 6.356 -1.630 1.814 1.00 94.75 172 PHE A C 1
ATOM 1354 O O . PHE A 1 172 ? 6.615 -2.830 1.762 1.00 94.75 172 PHE A O 1
ATOM 1361 N N . ALA A 1 173 ? 5.100 -1.168 1.800 1.00 95.69 173 ALA A N 1
ATOM 1362 C CA . ALA A 1 173 ? 3.951 -2.006 1.498 1.00 95.69 173 ALA A CA 1
ATOM 1363 C C . ALA A 1 173 ? 2.826 -1.214 0.822 1.00 95.69 173 ALA A C 1
ATOM 1365 O O . ALA A 1 173 ? 2.368 -0.193 1.345 1.00 95.69 173 ALA A O 1
ATOM 1366 N N . TYR A 1 174 ? 2.307 -1.731 -0.290 1.00 97.00 174 TYR A N 1
ATOM 1367 C CA . TYR A 1 174 ? 1.078 -1.237 -0.912 1.00 97.00 174 TYR A CA 1
ATOM 1368 C C . TYR A 1 174 ? 0.286 -2.374 -1.549 1.00 97.00 174 TYR A C 1
ATOM 1370 O O . TYR A 1 174 ? 0.850 -3.321 -2.089 1.00 97.00 174 TYR A O 1
ATOM 1378 N N . ALA A 1 175 ? -1.039 -2.294 -1.481 1.00 97.25 175 ALA A N 1
ATOM 1379 C CA . ALA A 1 175 ? -1.922 -3.167 -2.232 1.00 97.25 175 ALA A CA 1
ATOM 1380 C C . ALA A 1 175 ? -2.522 -2.413 -3.411 1.00 97.25 175 ALA A C 1
ATOM 1382 O O . ALA A 1 175 ? -2.800 -1.220 -3.322 1.00 97.25 175 ALA A O 1
ATOM 1383 N N . VAL A 1 176 ? -2.763 -3.115 -4.508 1.00 97.38 176 VAL A N 1
ATOM 1384 C CA . VAL A 1 176 ? -3.358 -2.534 -5.709 1.00 97.38 176 VAL A CA 1
ATOM 1385 C C . VAL A 1 176 ? -4.392 -3.492 -6.288 1.00 97.38 176 VAL A C 1
ATOM 1387 O O . VAL A 1 176 ? -4.192 -4.709 -6.283 1.00 97.38 176 VAL A O 1
ATOM 1390 N N . THR A 1 177 ? -5.516 -2.963 -6.767 1.00 97.06 177 THR A N 1
ATOM 1391 C CA . THR A 1 177 ? -6.465 -3.747 -7.568 1.00 97.06 177 THR A CA 1
ATOM 1392 C C . THR A 1 177 ? -5.939 -3.924 -8.988 1.00 97.06 177 THR A C 1
ATOM 1394 O O . THR A 1 177 ? -5.096 -3.160 -9.455 1.00 97.06 177 THR A O 1
ATOM 1397 N N . GLN A 1 178 ? -6.475 -4.882 -9.737 1.00 95.94 178 GLN A N 1
ATOM 1398 C CA . GLN A 1 178 ? -6.139 -5.024 -11.154 1.00 95.94 178 GLN A CA 1
ATOM 1399 C C . GLN A 1 178 ? -6.403 -3.729 -11.952 1.00 95.94 178 GLN A C 1
ATOM 1401 O O . GLN A 1 178 ? -5.586 -3.328 -12.786 1.00 95.94 178 GLN A O 1
ATOM 1406 N N . SER A 1 179 ? -7.514 -3.033 -11.669 1.00 94.62 179 SER A N 1
ATOM 1407 C CA . SER A 1 179 ? -7.818 -1.742 -12.299 1.00 94.62 179 SER A CA 1
ATOM 1408 C C . SER A 1 179 ? -6.833 -0.658 -11.873 1.00 94.62 179 SER A C 1
ATOM 1410 O O . SER A 1 179 ? -6.401 0.132 -12.713 1.00 94.62 179 SER A O 1
ATOM 1412 N N . GLY A 1 180 ? -6.450 -0.640 -10.594 1.00 95.19 180 GLY A N 1
ATOM 1413 C CA . GLY A 1 180 ? -5.418 0.238 -10.055 1.00 95.19 180 GLY A CA 1
ATOM 1414 C C . GLY A 1 180 ? -4.067 0.018 -10.730 1.00 95.19 180 GLY A C 1
ATOM 1415 O O . GLY A 1 180 ? -3.436 0.986 -11.145 1.00 95.19 180 GLY A O 1
ATOM 1416 N N . ALA A 1 181 ? -3.668 -1.238 -10.949 1.00 96.88 181 ALA A N 1
ATOM 1417 C CA . ALA A 1 181 ? -2.414 -1.583 -11.613 1.00 96.88 181 ALA A CA 1
ATOM 1418 C C . ALA A 1 181 ? -2.376 -1.041 -13.047 1.00 96.88 181 ALA A C 1
ATOM 1420 O O . ALA A 1 181 ? -1.403 -0.400 -13.433 1.00 96.88 181 ALA A O 1
ATOM 1421 N N . ARG A 1 182 ? -3.467 -1.185 -13.814 1.00 95.25 182 ARG A N 1
ATOM 1422 C CA . ARG A 1 182 ? -3.575 -0.608 -15.170 1.00 95.25 182 ARG A CA 1
ATOM 1423 C C . ARG A 1 182 ? -3.444 0.911 -15.167 1.00 95.25 182 ARG A C 1
ATOM 1425 O O . ARG A 1 182 ? -2.757 1.464 -16.024 1.00 95.25 182 ARG A O 1
ATOM 1432 N N . LYS A 1 183 ? -4.093 1.582 -14.211 1.00 93.50 183 LYS A N 1
ATOM 1433 C CA . LYS A 1 183 ? -4.007 3.040 -14.048 1.00 93.50 183 LYS A CA 1
ATOM 1434 C C . LYS A 1 183 ? -2.575 3.465 -13.717 1.00 93.50 183 LYS A C 1
ATOM 1436 O O . LYS A 1 183 ? -2.063 4.370 -14.364 1.00 93.50 183 LYS A O 1
ATOM 1441 N N . LEU A 1 184 ? -1.916 2.777 -12.780 1.00 93.62 184 LEU A N 1
ATOM 1442 C CA . LEU A 1 184 ? -0.520 3.036 -12.425 1.00 93.62 184 LEU A CA 1
ATOM 1443 C C . LEU A 1 184 ? 0.405 2.827 -13.623 1.00 93.62 184 LEU A C 1
ATOM 1445 O O . LEU A 1 184 ? 1.119 3.753 -13.980 1.00 93.62 184 LEU A O 1
ATOM 1449 N N . VAL A 1 185 ? 0.358 1.682 -14.306 1.00 93.44 185 VAL A N 1
ATOM 1450 C CA . VAL A 1 185 ? 1.223 1.434 -15.473 1.00 93.44 185 VAL A CA 1
ATOM 1451 C C . VAL A 1 185 ? 1.020 2.501 -16.551 1.00 93.44 185 VAL A C 1
ATOM 1453 O O . VAL A 1 185 ? 1.994 3.052 -17.063 1.00 93.44 185 VAL A O 1
ATOM 1456 N N . ALA A 1 186 ? -0.232 2.867 -16.845 1.00 91.31 186 ALA A N 1
ATOM 1457 C CA . ALA A 1 186 ? -0.545 3.909 -17.820 1.00 91.31 186 ALA A CA 1
ATOM 1458 C C . ALA A 1 186 ? -0.015 5.295 -17.415 1.00 91.31 186 ALA A C 1
ATOM 1460 O O . ALA A 1 186 ? 0.423 6.054 -18.277 1.00 91.31 186 ALA A O 1
ATOM 1461 N N . SER A 1 187 ? -0.043 5.636 -16.124 1.00 89.31 187 SER A N 1
ATOM 1462 C CA . SER A 1 187 ? 0.457 6.920 -15.619 1.00 89.31 187 SER A CA 1
ATOM 1463 C C . SER A 1 187 ? 1.976 6.957 -15.438 1.00 89.31 187 SER A C 1
ATOM 1465 O O . SER A 1 187 ? 2.588 8.012 -15.589 1.00 89.31 187 SER A O 1
ATOM 1467 N N . LEU A 1 188 ? 2.593 5.822 -15.111 1.00 88.62 188 LEU A N 1
ATOM 1468 C CA . LEU A 1 188 ? 4.001 5.729 -14.728 1.00 88.62 188 LEU A CA 1
ATOM 1469 C C . LEU A 1 188 ? 4.927 5.364 -15.893 1.00 88.62 188 LEU A C 1
ATOM 1471 O O . LEU A 1 188 ? 6.138 5.526 -15.763 1.00 88.62 188 LEU A O 1
ATOM 1475 N N . CYS A 1 189 ? 4.389 4.930 -17.039 1.00 81.88 189 CYS A N 1
ATOM 1476 C CA . CYS A 1 189 ? 5.182 4.511 -18.202 1.00 81.88 189 CYS A CA 1
ATOM 1477 C C . CYS A 1 189 ? 6.135 5.593 -18.737 1.00 81.88 189 CYS A C 1
ATOM 1479 O O . CYS A 1 189 ? 7.167 5.262 -19.314 1.00 81.88 189 CYS A O 1
ATOM 1481 N N . ASN A 1 190 ? 5.807 6.871 -18.520 1.00 77.19 190 ASN A N 1
ATOM 1482 C CA . ASN A 1 190 ? 6.613 8.022 -18.926 1.00 77.19 190 ASN A CA 1
ATOM 1483 C C . ASN A 1 190 ? 7.089 8.873 -17.736 1.00 77.19 190 ASN A C 1
ATOM 1485 O O . ASN A 1 190 ? 7.594 9.975 -17.951 1.00 77.19 190 ASN A O 1
ATOM 1489 N N . ASN A 1 191 ? 6.905 8.412 -16.492 1.00 74.62 191 ASN A N 1
ATOM 1490 C CA . ASN A 1 191 ? 7.336 9.181 -15.327 1.00 74.62 191 ASN A CA 1
ATOM 1491 C C . ASN A 1 191 ? 8.847 8.997 -15.097 1.00 74.62 191 ASN A C 1
ATOM 1493 O O . ASN A 1 191 ? 9.392 7.905 -15.256 1.00 74.62 191 ASN A O 1
ATOM 1497 N N . VAL A 1 192 ? 9.521 10.095 -14.762 1.00 70.19 192 VAL A N 1
ATOM 1498 C CA . VAL A 1 192 ? 10.981 10.212 -14.693 1.00 70.19 192 VAL A CA 1
ATOM 1499 C C . VAL A 1 192 ? 11.512 10.434 -13.271 1.00 70.19 192 VAL A C 1
ATOM 1501 O O . VAL A 1 192 ? 12.642 10.887 -13.110 1.00 70.19 192 VAL A O 1
ATOM 1504 N N . ILE A 1 193 ? 10.703 10.153 -12.246 1.00 84.00 193 ILE A N 1
ATOM 1505 C CA . ILE A 1 193 ? 11.040 10.362 -10.827 1.00 84.00 193 ILE A CA 1
ATOM 1506 C C . ILE A 1 193 ? 11.033 9.027 -10.050 1.00 84.00 193 ILE A C 1
ATOM 1508 O O . ILE A 1 193 ? 10.652 7.999 -10.615 1.00 84.00 193 ILE A O 1
ATOM 1512 N N . PRO A 1 194 ? 11.483 8.988 -8.773 1.00 88.25 194 PRO A N 1
ATOM 1513 C CA . PRO A 1 194 ? 11.451 7.763 -7.967 1.00 88.25 194 PRO A CA 1
ATOM 1514 C C . PRO A 1 194 ? 10.044 7.161 -7.899 1.00 88.25 194 PRO A C 1
ATOM 1516 O O . PRO A 1 194 ? 9.061 7.900 -7.916 1.00 88.25 194 PRO A O 1
ATOM 1519 N N . TYR A 1 195 ? 9.947 5.832 -7.801 1.00 91.31 195 TYR A N 1
ATOM 1520 C CA . TYR A 1 195 ? 8.666 5.124 -7.887 1.00 91.31 195 TYR A CA 1
ATOM 1521 C C . TYR A 1 195 ? 7.624 5.638 -6.881 1.00 91.31 195 TYR A C 1
ATOM 1523 O O . TYR A 1 195 ? 6.513 5.983 -7.276 1.00 91.31 195 TYR A O 1
ATOM 1531 N N . ASP A 1 196 ? 7.994 5.775 -5.606 1.00 91.38 196 ASP A N 1
ATOM 1532 C CA . ASP A 1 196 ? 7.104 6.260 -4.546 1.00 91.38 196 ASP A CA 1
ATOM 1533 C C . ASP A 1 196 ? 6.567 7.675 -4.826 1.00 91.38 196 ASP A C 1
ATOM 1535 O O . ASP A 1 196 ? 5.377 7.952 -4.676 1.00 91.38 196 ASP A O 1
ATOM 1539 N N . SER A 1 197 ? 7.441 8.559 -5.304 1.00 90.00 197 SER A N 1
ATOM 1540 C CA . SER A 1 197 ? 7.126 9.934 -5.678 1.00 90.00 197 SER A CA 1
ATOM 1541 C C . SER A 1 197 ? 6.199 9.963 -6.891 1.00 90.00 197 SER A C 1
ATOM 1543 O O . SER A 1 197 ? 5.242 10.733 -6.922 1.00 90.00 197 SER A O 1
ATOM 1545 N N . ALA A 1 198 ? 6.429 9.077 -7.858 1.00 90.12 198 ALA A N 1
ATOM 1546 C CA . ALA A 1 198 ? 5.601 8.946 -9.044 1.00 90.12 198 ALA A CA 1
ATOM 1547 C C . ALA A 1 198 ? 4.185 8.459 -8.686 1.00 90.12 198 ALA A C 1
ATOM 1549 O O . ALA A 1 198 ? 3.199 9.049 -9.125 1.00 90.12 198 ALA A O 1
ATOM 1550 N N . VAL A 1 199 ? 4.063 7.447 -7.819 1.00 91.94 199 VAL A N 1
ATOM 1551 C CA . VAL A 1 199 ? 2.770 6.991 -7.273 1.00 91.94 199 VAL A CA 1
ATOM 1552 C C . VAL A 1 199 ? 2.084 8.117 -6.493 1.00 91.94 199 VAL A C 1
ATOM 1554 O O . VAL A 1 199 ? 0.878 8.328 -6.634 1.00 91.94 199 VAL A O 1
ATOM 1557 N N . SER A 1 200 ? 2.850 8.882 -5.712 1.00 90.31 200 SER A N 1
ATOM 1558 C CA . SER A 1 200 ? 2.359 10.033 -4.952 1.00 90.31 200 SER A CA 1
ATOM 1559 C C . SER A 1 200 ? 1.735 11.101 -5.850 1.00 90.31 200 SER A C 1
ATOM 1561 O O . SER A 1 200 ? 0.622 11.550 -5.577 1.00 90.31 200 SER A O 1
ATOM 1563 N N . GLU A 1 201 ? 2.392 11.461 -6.956 1.00 88.19 201 GLU A N 1
ATOM 1564 C CA . GLU A 1 201 ? 1.868 12.417 -7.940 1.00 88.19 201 GLU A CA 1
ATOM 1565 C C . GLU A 1 201 ? 0.570 11.934 -8.589 1.00 88.19 201 GLU A C 1
ATOM 1567 O O . GLU A 1 201 ? -0.367 12.724 -8.747 1.00 88.19 201 GLU A O 1
ATOM 1572 N N . VAL A 1 202 ? 0.486 10.641 -8.922 1.00 88.75 202 VAL A N 1
ATOM 1573 C CA . VAL A 1 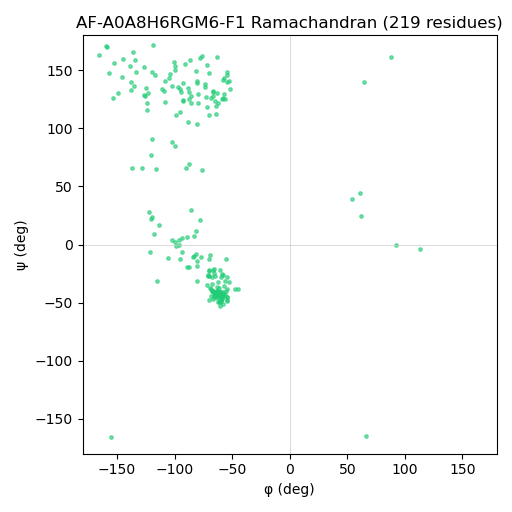202 ? -0.732 10.035 -9.483 1.00 88.75 202 VAL A CA 1
ATOM 1574 C C . VAL A 1 202 ? -1.878 10.088 -8.471 1.00 88.75 202 VAL A C 1
ATOM 1576 O O . VAL A 1 202 ? -3.000 10.438 -8.833 1.00 88.75 202 VAL A O 1
ATOM 1579 N N . CYS A 1 203 ? -1.596 9.813 -7.197 1.00 87.56 203 CYS A N 1
ATOM 1580 C CA . CYS A 1 203 ? -2.577 9.911 -6.115 1.00 87.56 203 CYS A CA 1
ATOM 1581 C C . CYS A 1 203 ? -2.963 11.365 -5.782 1.00 87.56 203 CYS A C 1
ATOM 1583 O O . CYS A 1 203 ? -4.058 11.613 -5.282 1.00 87.56 203 CYS A O 1
ATOM 1585 N N . ALA A 1 204 ? -2.075 12.335 -6.023 1.00 83.38 204 ALA A N 1
ATOM 1586 C CA . ALA A 1 204 ? -2.298 13.745 -5.701 1.00 83.38 204 ALA A CA 1
ATOM 1587 C C . ALA A 1 204 ? -3.005 14.541 -6.813 1.00 83.38 204 ALA A C 1
ATOM 1589 O O . ALA A 1 204 ? -3.552 15.619 -6.540 1.00 83.38 204 ALA A O 1
ATOM 1590 N N . HIS A 1 205 ? -2.991 14.045 -8.055 1.00 76.50 205 HIS A N 1
ATOM 1591 C CA . HIS A 1 205 ? -3.551 14.740 -9.212 1.00 76.50 205 HIS A CA 1
ATOM 1592 C C . HIS A 1 205 ? -5.067 14.962 -9.068 1.00 76.50 205 HIS A C 1
ATOM 1594 O O . HIS A 1 205 ? -5.850 14.021 -8.938 1.00 76.50 205 HIS A O 1
ATOM 1600 N N . ARG A 1 206 ? -5.509 16.229 -9.123 1.00 47.97 206 ARG A N 1
ATOM 1601 C CA . ARG A 1 206 ? -6.940 16.586 -9.136 1.00 47.97 206 ARG A CA 1
ATOM 1602 C C . ARG A 1 206 ? -7.546 16.176 -10.482 1.00 47.97 206 ARG A C 1
ATOM 1604 O O . ARG A 1 206 ? -7.199 16.746 -11.509 1.00 47.97 206 ARG A O 1
ATOM 1611 N N . GLY A 1 207 ? -8.426 15.175 -10.444 1.00 52.94 207 GLY A N 1
ATOM 1612 C CA . GLY A 1 207 ? -8.934 14.429 -11.606 1.00 52.94 207 GLY A CA 1
ATOM 1613 C C . GLY A 1 207 ? -8.492 12.957 -11.629 1.00 52.94 207 GLY A C 1
ATOM 1614 O O . GLY A 1 207 ? -8.907 12.213 -12.511 1.00 52.94 207 GLY A O 1
ATOM 1615 N N . GLY A 1 208 ? -7.654 12.550 -10.664 1.00 54.81 208 GLY A N 1
ATOM 1616 C CA . GLY A 1 208 ? -6.985 11.256 -10.584 1.00 54.81 208 GLY A CA 1
ATOM 1617 C C . GLY A 1 208 ? -7.930 10.059 -10.617 1.00 54.81 208 GLY A C 1
ATOM 1618 O O . GLY A 1 208 ? -8.844 9.922 -9.810 1.00 54.81 208 GLY A O 1
ATOM 1619 N N . HIS A 1 209 ? -7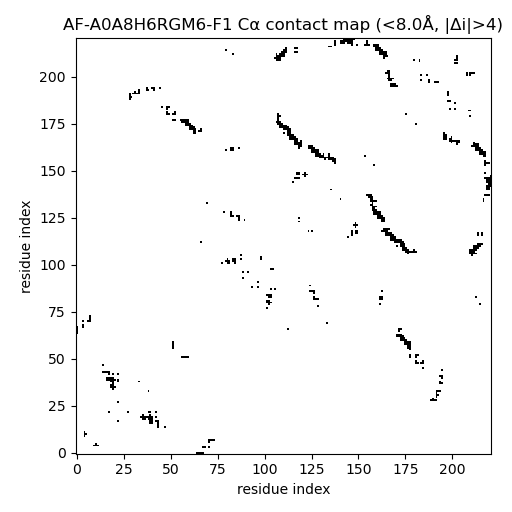.662 9.158 -11.558 1.00 69.69 209 HIS A N 1
ATOM 1620 C CA . HIS A 1 209 ? -8.408 7.919 -11.755 1.00 69.69 209 HIS A CA 1
ATOM 1621 C C . HIS A 1 209 ? -8.213 6.892 -10.630 1.00 69.69 209 HIS A C 1
ATOM 1623 O O . HIS A 1 209 ? -8.897 5.872 -10.653 1.00 69.69 209 HIS A O 1
ATOM 1629 N N . ILE A 1 210 ? -7.282 7.115 -9.696 1.00 82.38 210 ILE A N 1
ATOM 1630 C CA . ILE A 1 210 ? -6.970 6.202 -8.591 1.00 82.38 210 ILE A CA 1
ATOM 1631 C C . ILE A 1 210 ? -7.715 6.646 -7.333 1.00 82.38 210 ILE A C 1
ATOM 1633 O O . ILE A 1 210 ? -7.718 7.827 -6.998 1.00 82.38 210 ILE A O 1
ATOM 1637 N N . GLN A 1 211 ? -8.318 5.686 -6.633 1.00 81.62 211 GLN A N 1
ATOM 1638 C CA . GLN A 1 211 ? -8.936 5.851 -5.316 1.00 81.62 211 GLN A CA 1
ATOM 1639 C C . GLN A 1 211 ? -8.006 5.300 -4.213 1.00 81.62 211 GLN A C 1
ATOM 1641 O O . GLN A 1 211 ? -8.085 4.105 -3.904 1.00 81.62 211 GLN A O 1
ATOM 1646 N N . PRO A 1 212 ? -7.080 6.110 -3.657 1.00 83.06 212 PRO A N 1
ATOM 1647 C CA . PRO A 1 212 ? -6.118 5.641 -2.668 1.00 83.06 212 PRO A CA 1
ATOM 1648 C C . PRO A 1 212 ? -6.653 5.742 -1.232 1.00 83.06 212 PRO A C 1
ATOM 1650 O O . PRO A 1 212 ? -7.175 6.778 -0.805 1.00 83.06 212 PRO A O 1
ATOM 1653 N N . PHE A 1 213 ? -6.449 4.679 -0.460 1.00 82.44 213 PHE A N 1
ATOM 1654 C CA . PHE A 1 213 ? -6.675 4.648 0.981 1.00 82.44 213 PHE A CA 1
ATOM 1655 C C . PHE A 1 213 ? -5.375 4.391 1.725 1.00 82.44 213 PHE A C 1
ATOM 1657 O O . PHE A 1 213 ? -4.526 3.614 1.291 1.00 82.44 213 PHE A O 1
ATOM 1664 N N . ASP A 1 214 ? -5.266 5.003 2.891 1.00 81.56 214 ASP A N 1
ATOM 1665 C CA . ASP A 1 214 ? -4.123 4.856 3.774 1.00 81.56 214 ASP A CA 1
ATOM 1666 C C . ASP A 1 214 ? -4.591 4.448 5.170 1.00 81.56 214 ASP A C 1
ATOM 1668 O O . ASP A 1 214 ? -5.720 4.734 5.590 1.00 81.56 214 ASP A O 1
ATOM 1672 N N . VAL A 1 215 ? -3.699 3.763 5.872 1.00 76.00 215 VAL A N 1
ATOM 1673 C CA . VAL A 1 215 ? -3.779 3.510 7.296 1.00 76.00 215 VAL A CA 1
ATOM 1674 C C . VAL A 1 215 ? -2.505 4.014 7.966 1.00 76.00 215 VAL A C 1
ATOM 1676 O O . VAL A 1 215 ? -1.415 3.488 7.759 1.00 76.00 215 VAL A O 1
ATOM 1679 N N . SER A 1 216 ? -2.635 5.019 8.830 1.00 71.50 216 SER A N 1
ATOM 1680 C CA . SER A 1 216 ? -1.487 5.644 9.480 1.00 71.50 216 SER A CA 1
ATOM 1681 C C . SER A 1 216 ? -1.703 5.850 10.972 1.00 71.50 216 SER A C 1
ATOM 1683 O O . SER A 1 216 ? -2.816 5.940 11.474 1.00 71.50 216 SER A O 1
ATOM 1685 N N . GLN A 1 217 ? -0.612 5.987 11.708 1.00 67.75 217 GLN A N 1
ATOM 1686 C CA . GLN A 1 217 ? -0.631 6.564 13.053 1.00 67.75 217 GLN A CA 1
ATOM 1687 C C . GLN A 1 217 ? -0.632 8.096 12.969 1.00 67.75 217 GLN A C 1
ATOM 1689 O O . GLN A 1 217 ? -0.043 8.646 12.037 1.00 67.75 217 GLN A O 1
ATOM 1694 N N . CYS A 1 218 ? -1.244 8.799 13.928 1.00 55.03 218 CYS A N 1
ATOM 1695 C CA . CYS A 1 218 ? -1.117 10.261 13.982 1.00 55.03 218 CYS A CA 1
ATOM 1696 C C . CYS A 1 218 ? 0.337 10.638 14.274 1.00 55.03 218 CYS A C 1
ATOM 1698 O O . CYS A 1 218 ? 0.870 10.220 15.306 1.00 55.03 218 CYS A O 1
ATOM 1700 N N . THR A 1 219 ? 0.976 11.433 13.427 1.00 52.22 219 THR A N 1
ATOM 1701 C CA . THR A 1 219 ? 2.303 11.988 13.719 1.00 52.22 219 THR A CA 1
ATOM 1702 C C . THR A 1 219 ? 2.172 13.354 14.382 1.00 52.22 219 THR A C 1
ATOM 1704 O O . THR A 1 219 ? 1.332 14.144 13.962 1.00 52.22 219 THR A O 1
ATOM 1707 N N . ARG A 1 220 ? 3.004 13.643 15.395 1.00 43.62 220 ARG A N 1
ATOM 1708 C CA . ARG A 1 220 ? 3.041 14.980 16.012 1.00 43.62 220 ARG A CA 1
ATOM 1709 C C . ARG A 1 220 ? 3.363 16.040 14.955 1.00 43.62 220 ARG A C 1
ATOM 1711 O O . ARG A 1 220 ? 4.197 15.793 14.084 1.00 43.62 220 ARG A O 1
ATOM 1718 N N . ARG A 1 221 ? 2.709 17.198 15.060 1.00 44.66 221 ARG A N 1
ATOM 1719 C CA . ARG A 1 221 ? 3.058 18.408 14.297 1.00 44.66 221 ARG A CA 1
ATOM 1720 C C . ARG A 1 221 ? 4.432 18.957 14.665 1.00 44.66 221 ARG A C 1
ATOM 1722 O O . ARG A 1 221 ? 4.807 18.869 15.857 1.00 44.66 221 ARG A O 1
#

Sequence (221 aa):
MTLSAGITGLDIE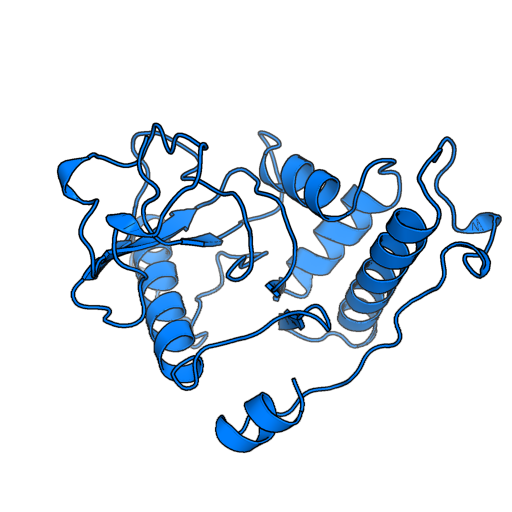WWPGFMGEDVPKKAIPAGLKQAMSLLGSWRAHMNVLDHIIENNLQSTLILEDDAEWDYSIKTQMSQFATGIKLIQDQDQDPSTNSTTSPYGTGWDLLWPGHCKSGPSEAQQPIYFLENDITVPPTTHRHSRWAQPHVMPEVEKNTTRLIYRQKGGSCTFAYAVTQSGARKLVASLCNNVIPYDSAVSEVCAHRGGHIQPFDVSQCTRR

Mean predicted aligned error: 6.43 Å

Foldseek 3Di:
DVVLCVLLVNDDDDQDFFFLVPPPPVQAFPPFPDDRNLSRVQVSVLVVLVVCQVVVPQKDKDADPPADDDSCVVVVVLVLLVFQVVLVCVVDDPVVPDDPDSNDDQFFKEQADAPWWEALDQPGDKDKDFQAQPQAAQVPLPDPDDRPSDDPVQQGRGIKIKHWTQAGHDCRIMMGGNVSSVLLCVQCSNDRDGSRVSVNCLSNDDVRPGGYMYMGHDHDD

Nearest PDB structures (foldseek):
  8xlz-assembly1_B  TM=5.706E-01  e=2.410E-04  Aggregatibacter actinomycetemcomitans NUM4039
  5ej0-assembly1_A  TM=6.003E-01  e=2.115E-04  Vaccinia virus WR
  8xc8-assembly1_B  TM=5.667E-01  e=5.277E-04  Aggregatibacter actinomycetemcomitans NUM4039
  8xgx-assembly1_A  TM=5.536E-01  e=6.014E-04  Aggregatibacter actinomycetemcomitans NUM4039
  8xkd-assembly1_B  TM=5.162E-01  e=3.807E-04  Aggregatibacter actinomycetemcomitans NUM4039